Protein AF-A0A3N0CYW7-F1 (afdb_monomer_lite)

Sequence (204 aa):
MKSYLLTFLFITATILISEAQTVDVEYLNPKMGNETQYKFIRFGTSTESYAGLMWNNSDAYYGDGNDFSIFTYGDRDMTIRTGTGNFIVFPTSGGNFGVGITSPTAKLDVNGEIKSNALVKVANPENPMADLHLSWLNNTARIRIGGSGVGAENGLDIQSVGNQSLMRILHNGSIGIGTTNPGTWKLAVNGNIRAKEIKVETGW

Structure (mmCIF, N/CA/C/O backbone):
data_AF-A0A3N0CYW7-F1
#
_entry.id   AF-A0A3N0CYW7-F1
#
loop_
_atom_site.group_PDB
_atom_site.id
_atom_site.type_symbol
_atom_site.label_atom_id
_atom_site.label_alt_id
_atom_site.label_comp_id
_atom_site.label_asym_id
_atom_site.label_entity_id
_atom_site.label_seq_id
_atom_site.pdbx_PDB_ins_code
_atom_site.Cartn_x
_atom_site.Cartn_y
_atom_site.Cartn_z
_atom_site.occupancy
_atom_site.B_iso_or_equiv
_atom_site.auth_seq_id
_atom_site.auth_comp_id
_atom_site.auth_asym_id
_atom_site.auth_atom_id
_atom_site.pdbx_PDB_model_num
ATOM 1 N N . MET A 1 1 ? 38.684 15.086 -95.318 1.00 42.34 1 MET A N 1
ATOM 2 C CA . MET A 1 1 ? 37.470 15.006 -94.479 1.00 42.34 1 MET A CA 1
ATOM 3 C C . MET A 1 1 ? 37.815 14.205 -93.232 1.00 42.34 1 MET A C 1
ATOM 5 O O . MET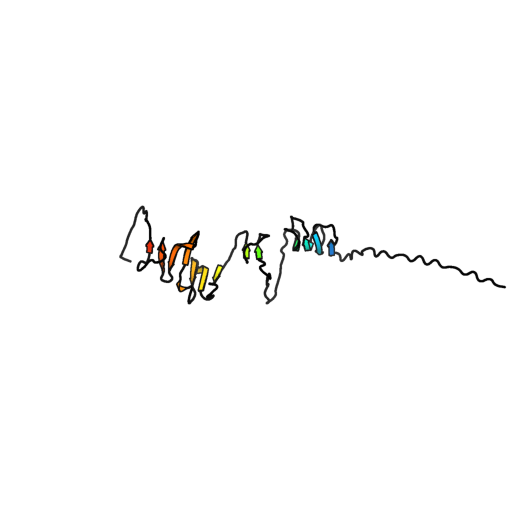 A 1 1 ? 38.067 13.016 -93.352 1.00 42.34 1 MET A O 1
ATOM 9 N N . LYS A 1 2 ? 37.954 14.858 -92.071 1.00 39.19 2 LYS A N 1
ATOM 10 C CA . LYS A 1 2 ? 38.170 14.167 -90.790 1.00 39.19 2 LYS A CA 1
ATOM 11 C C . LYS A 1 2 ? 36.804 13.710 -90.269 1.00 39.19 2 LYS A C 1
ATOM 13 O O . LYS A 1 2 ? 35.919 14.543 -90.112 1.00 39.19 2 LYS A O 1
ATOM 18 N N . SER A 1 3 ? 36.639 12.405 -90.078 1.00 38.41 3 SER A N 1
ATOM 19 C CA . SER A 1 3 ? 35.454 11.799 -89.466 1.00 38.41 3 SER A CA 1
ATOM 20 C C . SER A 1 3 ? 35.615 11.833 -87.945 1.00 38.41 3 SER A C 1
ATOM 22 O O . SER A 1 3 ? 36.655 11.410 -87.441 1.00 38.41 3 SER A O 1
ATOM 24 N N . TYR A 1 4 ? 34.629 12.365 -87.223 1.00 40.66 4 TYR A N 1
ATOM 25 C CA . TYR A 1 4 ? 34.593 12.335 -85.761 1.00 40.66 4 TYR A CA 1
ATOM 26 C C . TYR A 1 4 ? 33.808 11.101 -85.320 1.00 40.66 4 TYR A C 1
ATOM 28 O O . TYR A 1 4 ? 32.605 11.006 -85.555 1.00 40.66 4 TYR A O 1
ATOM 36 N N . LEU A 1 5 ? 34.502 10.146 -84.702 1.00 42.78 5 LEU A N 1
ATOM 37 C CA . LEU A 1 5 ? 33.880 8.994 -84.061 1.00 42.78 5 LEU A CA 1
ATOM 38 C C . LEU A 1 5 ? 33.352 9.442 -82.690 1.00 42.78 5 LEU A C 1
ATOM 40 O O . LEU A 1 5 ? 34.119 9.903 -81.845 1.00 42.78 5 LEU A O 1
ATOM 44 N N . LEU A 1 6 ? 32.038 9.349 -82.496 1.00 40.25 6 LEU A N 1
ATOM 45 C CA . LEU A 1 6 ? 31.365 9.651 -81.237 1.00 40.25 6 LEU A CA 1
ATOM 46 C C . LEU A 1 6 ? 31.584 8.479 -80.269 1.00 40.25 6 LEU A C 1
ATOM 48 O O . LEU A 1 6 ? 30.956 7.430 -80.402 1.00 40.25 6 LEU A O 1
ATOM 52 N N . THR A 1 7 ? 32.502 8.631 -79.317 1.00 45.62 7 THR A N 1
ATOM 53 C CA . THR A 1 7 ? 32.722 7.635 -78.262 1.00 45.62 7 THR A CA 1
ATOM 54 C C . THR A 1 7 ? 31.585 7.725 -77.243 1.00 45.62 7 THR A C 1
ATOM 56 O O . THR A 1 7 ? 31.491 8.700 -76.500 1.00 45.62 7 THR A O 1
ATOM 59 N N . PHE A 1 8 ? 30.715 6.714 -77.193 1.00 39.28 8 PHE A N 1
ATOM 60 C CA . PHE A 1 8 ? 29.737 6.566 -76.115 1.00 39.28 8 PHE A CA 1
ATOM 61 C C . PHE A 1 8 ? 30.451 6.088 -74.847 1.00 39.28 8 PHE A C 1
ATOM 63 O O . PHE A 1 8 ? 30.915 4.952 -74.767 1.00 39.28 8 PHE A O 1
ATOM 70 N N . LEU A 1 9 ? 30.550 6.970 -73.852 1.00 39.03 9 LEU A N 1
ATOM 71 C CA . LEU A 1 9 ? 30.985 6.617 -72.507 1.00 39.03 9 LEU A CA 1
ATOM 72 C C . LEU A 1 9 ? 29.818 5.914 -71.799 1.00 39.03 9 LEU A C 1
ATOM 74 O O . LEU A 1 9 ? 28.852 6.561 -71.396 1.00 39.03 9 LEU A O 1
ATOM 78 N N . PHE A 1 10 ? 29.889 4.591 -71.656 1.00 41.41 10 PHE A N 1
ATOM 79 C CA . PHE A 1 10 ? 29.008 3.865 -70.743 1.00 41.41 10 PHE A CA 1
ATOM 80 C C . PHE A 1 10 ? 29.411 4.219 -69.309 1.00 41.41 10 PHE A C 1
ATOM 82 O O . PHE A 1 10 ? 30.343 3.644 -68.753 1.00 41.41 10 PHE A O 1
ATOM 89 N N . ILE A 1 11 ? 28.721 5.189 -68.709 1.00 43.25 11 ILE A N 1
ATOM 90 C CA . ILE A 1 11 ? 28.752 5.378 -67.260 1.00 43.25 11 ILE A CA 1
ATOM 91 C C . ILE A 1 11 ? 27.902 4.250 -66.676 1.00 43.25 11 ILE A C 1
ATOM 93 O O . ILE A 1 11 ? 26.675 4.323 -66.656 1.00 43.25 11 ILE A O 1
ATOM 97 N N . THR A 1 12 ? 28.547 3.175 -66.230 1.00 46.81 12 THR A N 1
ATOM 98 C CA . THR A 1 12 ? 27.927 2.256 -65.278 1.00 46.81 12 THR A CA 1
ATOM 99 C C . THR A 1 12 ? 27.638 3.060 -64.018 1.00 46.81 12 THR A C 1
ATOM 101 O O . THR A 1 12 ? 28.559 3.424 -63.288 1.00 46.81 12 THR A O 1
ATOM 104 N N . ALA A 1 13 ? 26.369 3.389 -63.782 1.00 47.16 13 ALA A N 1
ATOM 105 C CA . ALA A 1 13 ? 25.931 3.862 -62.482 1.00 47.16 13 ALA A CA 1
ATOM 106 C C . ALA A 1 13 ? 26.146 2.707 -61.504 1.00 47.16 13 ALA A C 1
ATOM 108 O O . ALA A 1 13 ? 25.369 1.754 -61.466 1.00 47.16 13 ALA A O 1
ATOM 109 N N . THR A 1 14 ? 27.244 2.758 -60.756 1.00 46.72 14 THR A N 1
ATOM 110 C CA . THR A 1 14 ? 27.412 1.930 -59.572 1.00 46.72 14 THR A CA 1
ATOM 111 C C . THR A 1 14 ? 26.245 2.280 -58.660 1.00 46.72 14 THR A C 1
ATOM 113 O O . THR A 1 14 ? 26.188 3.378 -58.108 1.00 46.72 14 THR A O 1
ATOM 116 N N . ILE A 1 15 ? 25.269 1.379 -58.554 1.00 50.22 15 ILE A N 1
ATOM 117 C CA . ILE A 1 15 ? 24.296 1.424 -57.471 1.00 50.22 15 ILE A CA 1
ATOM 118 C C . ILE A 1 15 ? 25.138 1.247 -56.213 1.00 50.22 15 ILE A C 1
ATOM 120 O O . ILE A 1 15 ? 25.584 0.144 -55.904 1.00 50.22 15 ILE A O 1
ATOM 124 N N . LEU A 1 16 ? 25.420 2.355 -55.529 1.00 46.41 16 LEU A N 1
ATOM 125 C CA . LEU A 1 16 ? 25.838 2.326 -54.139 1.00 46.41 16 LEU A CA 1
ATOM 126 C C . LEU A 1 16 ? 24.640 1.763 -53.381 1.00 46.41 16 LEU A C 1
ATOM 128 O O . LEU A 1 16 ? 23.747 2.494 -52.956 1.00 46.41 16 LEU A O 1
ATOM 132 N N . ILE A 1 17 ? 24.587 0.437 -53.273 1.00 53.28 17 ILE A N 1
ATOM 133 C CA . ILE A 1 17 ? 23.871 -0.187 -52.177 1.00 53.28 17 ILE A CA 1
ATOM 134 C C . ILE A 1 17 ? 24.555 0.410 -50.955 1.00 53.28 17 ILE A C 1
ATOM 136 O O . ILE A 1 17 ? 25.747 0.199 -50.743 1.00 53.28 17 ILE A O 1
ATOM 140 N N . SER A 1 18 ? 23.832 1.260 -50.234 1.00 51.53 18 SER A N 1
ATOM 141 C CA . SER A 1 18 ? 24.200 1.656 -48.886 1.00 51.53 18 SER A CA 1
ATOM 142 C C . SER A 1 18 ? 24.319 0.355 -48.101 1.00 51.53 18 SER A C 1
ATOM 144 O O . SER A 1 18 ? 23.314 -0.147 -47.596 1.00 51.53 18 SER A O 1
ATOM 146 N N . GLU A 1 19 ? 25.518 -0.228 -48.038 1.00 53.06 19 GLU A N 1
ATOM 147 C CA . GLU A 1 19 ? 25.845 -1.156 -46.968 1.00 53.06 19 GLU A CA 1
ATOM 148 C C . GLU A 1 19 ? 25.416 -0.442 -45.694 1.00 53.06 19 GLU A C 1
ATOM 150 O O . GLU A 1 19 ? 25.785 0.715 -45.475 1.00 53.06 19 GLU A O 1
ATOM 155 N N . ALA A 1 20 ? 24.526 -1.066 -44.926 1.00 51.72 20 ALA A N 1
ATOM 156 C CA . ALA A 1 20 ? 24.180 -0.553 -43.619 1.00 51.72 20 ALA A CA 1
ATOM 157 C C . ALA A 1 20 ? 25.502 -0.427 -42.861 1.00 51.72 20 ALA A C 1
ATOM 159 O O . ALA A 1 20 ? 26.082 -1.433 -42.457 1.00 51.72 20 ALA A O 1
ATOM 160 N N . GLN A 1 21 ? 26.025 0.794 -42.748 1.00 47.81 21 GLN A N 1
ATOM 161 C CA . GLN A 1 21 ? 27.195 1.033 -41.935 1.00 47.81 21 GLN A CA 1
ATOM 162 C C . GLN A 1 21 ? 26.763 0.751 -40.504 1.00 47.81 21 GLN A C 1
ATOM 164 O O . GLN A 1 21 ? 25.999 1.513 -39.907 1.00 47.81 21 GLN A O 1
ATOM 169 N N . THR A 1 22 ? 27.244 -0.360 -39.955 1.00 49.75 22 THR A N 1
ATOM 170 C CA . THR A 1 22 ? 27.393 -0.483 -38.514 1.00 49.75 22 THR A CA 1
ATOM 171 C C . THR A 1 22 ? 28.321 0.656 -38.127 1.00 49.75 22 THR A C 1
ATOM 173 O O . THR A 1 22 ? 29.506 0.642 -38.453 1.00 49.75 22 THR A O 1
ATOM 176 N N . VAL A 1 23 ? 27.778 1.712 -37.527 1.00 52.50 23 VAL A N 1
ATOM 177 C CA . VAL A 1 23 ? 28.630 2.689 -36.865 1.00 52.50 23 VAL A CA 1
ATOM 178 C C . VAL A 1 23 ? 29.208 1.938 -35.672 1.00 52.50 23 VAL A C 1
ATOM 180 O O . VAL A 1 23 ? 28.528 1.801 -34.657 1.00 52.50 23 VAL A O 1
ATOM 183 N N . ASP A 1 24 ? 30.430 1.418 -35.807 1.00 50.50 24 ASP A N 1
ATOM 184 C CA . ASP A 1 24 ? 31.243 0.949 -34.681 1.00 50.50 24 ASP A CA 1
ATOM 185 C C . ASP A 1 24 ? 31.640 2.176 -33.844 1.00 50.50 24 ASP A C 1
ATOM 187 O O . ASP A 1 24 ? 32.784 2.620 -33.793 1.00 50.50 24 ASP A O 1
ATOM 191 N N . VAL A 1 25 ? 30.650 2.771 -33.178 1.00 57.59 25 VAL A N 1
ATOM 192 C CA . VAL A 1 25 ? 30.905 3.377 -31.881 1.00 57.59 25 VAL A CA 1
ATOM 193 C C . VAL A 1 25 ? 31.192 2.168 -31.005 1.00 57.59 25 VAL A C 1
ATOM 195 O O . VAL A 1 25 ? 30.302 1.340 -30.861 1.00 57.59 25 VAL A O 1
ATOM 198 N N . GLU A 1 26 ? 32.406 2.041 -30.474 1.00 63.78 26 GLU A N 1
ATOM 199 C CA . GLU A 1 26 ? 33.003 0.864 -29.797 1.00 63.78 26 GLU A CA 1
ATOM 200 C C . GLU A 1 26 ? 32.112 0.150 -28.750 1.00 63.78 26 GLU A C 1
ATOM 202 O O . GLU A 1 26 ? 32.407 -0.948 -28.287 1.00 63.78 26 GLU A O 1
ATOM 207 N N . TYR A 1 27 ? 30.972 0.741 -28.405 1.00 73.44 27 TYR A N 1
ATOM 208 C CA . TYR A 1 27 ? 30.025 0.245 -27.431 1.00 73.44 27 TYR A CA 1
ATOM 209 C C . TYR A 1 27 ? 28.557 0.383 -27.861 1.00 73.44 27 TYR A C 1
ATOM 211 O O . TYR A 1 27 ? 27.713 0.194 -27.007 1.00 73.44 27 TYR A O 1
ATOM 219 N N . LEU A 1 28 ? 28.182 0.709 -29.103 1.00 82.06 28 LEU A N 1
ATOM 220 C CA . LEU A 1 28 ? 26.766 0.789 -29.508 1.00 82.06 28 LEU A CA 1
ATOM 221 C C . LEU A 1 28 ? 26.364 -0.434 -30.344 1.00 82.06 28 LEU A C 1
ATOM 223 O O . LEU A 1 28 ? 26.821 -0.602 -31.466 1.00 82.06 28 LEU A O 1
ATOM 227 N N . ASN A 1 29 ? 25.468 -1.274 -29.820 1.00 80.62 29 ASN A N 1
ATOM 228 C CA . ASN A 1 29 ? 25.063 -2.527 -30.469 1.00 80.62 29 ASN A CA 1
ATOM 229 C C . ASN A 1 29 ? 23.530 -2.595 -30.611 1.00 80.62 29 ASN A C 1
ATOM 231 O O . ASN A 1 29 ? 22.856 -3.034 -29.679 1.00 80.62 29 ASN A O 1
ATOM 235 N N . PRO A 1 30 ? 22.946 -2.117 -31.721 1.00 87.00 30 PRO A N 1
ATOM 236 C CA . PRO A 1 30 ? 21.507 -2.186 -31.952 1.00 87.00 30 PRO A CA 1
ATOM 237 C C . PRO A 1 30 ? 21.075 -3.515 -32.595 1.00 87.00 30 PRO A C 1
ATOM 239 O O . PRO A 1 30 ? 21.763 -4.068 -33.449 1.00 87.00 30 PRO A O 1
ATOM 242 N N . LYS A 1 31 ? 19.869 -3.985 -32.258 1.00 85.44 31 LYS A N 1
ATOM 243 C CA . LYS A 1 31 ? 19.160 -5.062 -32.970 1.00 85.44 31 LYS A CA 1
ATOM 244 C C . LYS A 1 31 ? 17.811 -4.533 -33.440 1.00 85.44 31 LYS A C 1
ATOM 246 O O . LYS A 1 31 ? 16.885 -4.389 -32.641 1.00 85.44 31 LYS A O 1
ATOM 251 N N . MET A 1 32 ? 17.725 -4.256 -34.738 1.00 82.56 32 MET A N 1
ATOM 252 C CA . MET A 1 32 ? 16.539 -3.728 -35.414 1.00 82.56 32 MET A CA 1
ATOM 253 C C . MET A 1 32 ? 16.123 -4.691 -36.532 1.00 82.56 32 MET A C 1
ATOM 255 O O . MET A 1 32 ? 16.971 -5.154 -37.287 1.00 82.56 32 MET A O 1
ATOM 259 N N . GLY A 1 33 ? 14.835 -5.023 -36.634 1.00 76.56 33 GLY A N 1
ATOM 260 C CA . GLY A 1 33 ? 14.304 -5.931 -37.660 1.00 76.56 33 GLY A CA 1
ATOM 261 C C . GLY A 1 33 ? 12.841 -6.295 -37.402 1.00 76.56 33 GLY A C 1
ATOM 262 O O . GLY A 1 33 ? 12.367 -6.162 -36.277 1.00 76.56 33 GLY A O 1
ATOM 263 N N . ASN A 1 34 ? 12.102 -6.708 -38.435 1.00 68.50 34 ASN A N 1
ATOM 264 C CA . ASN A 1 34 ? 10.662 -6.998 -38.326 1.00 68.50 34 ASN A CA 1
ATOM 265 C C . ASN A 1 34 ? 10.343 -8.409 -37.804 1.00 68.50 34 ASN A C 1
ATOM 267 O O . ASN A 1 34 ? 9.231 -8.628 -37.340 1.00 68.50 34 ASN A O 1
ATOM 271 N N . GLU A 1 35 ? 11.305 -9.334 -37.830 1.00 64.06 35 GLU A N 1
ATOM 272 C CA . GLU A 1 35 ? 11.088 -10.748 -37.472 1.00 64.06 35 GLU A CA 1
ATOM 273 C C . GLU A 1 35 ? 11.617 -11.133 -36.084 1.00 64.06 35 GLU A C 1
ATOM 275 O O . GLU A 1 35 ? 11.793 -12.308 -35.773 1.00 64.06 35 GLU A O 1
ATOM 280 N N . THR A 1 36 ? 11.912 -10.158 -35.225 1.00 78.88 36 THR A N 1
ATOM 281 C CA . THR A 1 36 ? 12.445 -10.441 -33.891 1.00 78.88 36 THR A CA 1
ATOM 282 C C . THR A 1 36 ? 11.347 -10.336 -32.839 1.00 78.88 36 THR A C 1
ATOM 284 O O . THR A 1 36 ? 10.554 -9.397 -32.841 1.00 78.88 36 THR A O 1
ATOM 287 N N . GLN A 1 37 ? 11.332 -11.280 -31.892 1.00 90.62 37 GLN A N 1
ATOM 288 C CA . GLN A 1 37 ? 10.431 -11.235 -30.731 1.00 90.62 37 GLN A CA 1
ATOM 289 C C . GLN A 1 37 ? 10.721 -10.036 -29.809 1.00 90.62 37 GLN A C 1
ATOM 291 O O . GLN A 1 37 ? 9.872 -9.676 -29.004 1.00 90.62 37 GLN A O 1
ATOM 296 N N . TYR A 1 38 ? 11.885 -9.391 -29.953 1.00 91.81 38 TYR A N 1
ATOM 297 C CA . TYR A 1 38 ? 12.267 -8.150 -29.275 1.00 91.81 38 TYR A CA 1
ATOM 298 C C . TYR A 1 38 ? 13.323 -7.365 -30.079 1.00 91.81 38 TYR A C 1
ATOM 300 O O . TYR A 1 38 ? 14.048 -7.932 -30.907 1.00 91.81 38 TYR A O 1
ATOM 308 N N . LYS A 1 39 ? 13.436 -6.058 -29.829 1.00 92.25 39 LYS A N 1
ATOM 309 C CA . LYS A 1 39 ? 14.368 -5.104 -30.468 1.00 92.25 39 LYS A CA 1
ATOM 310 C C . LYS A 1 39 ? 15.096 -4.310 -29.390 1.00 92.25 39 LYS A C 1
ATOM 312 O O . LYS A 1 39 ? 14.520 -4.085 -28.332 1.00 92.25 39 LYS A O 1
ATOM 317 N N . PHE A 1 40 ? 16.328 -3.864 -29.630 1.00 90.88 40 PHE A N 1
ATOM 318 C CA . PHE A 1 40 ? 17.052 -3.080 -28.622 1.00 90.88 40 PHE A CA 1
ATOM 319 C C . PHE A 1 40 ? 18.079 -2.108 -29.197 1.00 90.88 40 PHE A C 1
ATOM 321 O O . PHE A 1 40 ? 18.606 -2.298 -30.294 1.00 90.88 40 PHE A O 1
ATOM 328 N N . ILE A 1 41 ? 18.417 -1.110 -28.384 1.00 90.94 41 ILE A N 1
ATOM 329 C CA . ILE A 1 41 ? 19.651 -0.328 -28.472 1.00 90.94 41 ILE A CA 1
ATOM 330 C C . ILE A 1 41 ? 20.352 -0.492 -27.130 1.00 90.94 41 ILE A C 1
ATOM 332 O O . ILE A 1 41 ? 19.748 -0.240 -26.087 1.00 90.94 41 ILE A O 1
ATOM 336 N N . ARG A 1 42 ? 21.617 -0.908 -27.140 1.00 88.25 42 ARG A N 1
ATOM 337 C CA . ARG A 1 42 ? 22.400 -1.071 -25.912 1.00 88.25 42 ARG A CA 1
ATOM 338 C C . ARG A 1 42 ? 23.789 -0.479 -26.043 1.00 88.25 42 ARG A C 1
ATOM 340 O O . ARG A 1 42 ? 24.350 -0.435 -27.139 1.00 88.25 42 ARG A O 1
ATOM 347 N N . PHE A 1 43 ? 24.316 -0.094 -24.890 1.00 86.88 43 PHE A N 1
ATOM 348 C CA . PHE A 1 43 ? 25.698 0.286 -24.690 1.00 86.88 43 PHE A CA 1
ATOM 349 C C . PHE A 1 43 ? 26.481 -0.889 -24.110 1.00 86.88 43 PHE A C 1
ATOM 351 O O . PHE A 1 43 ? 25.990 -1.523 -23.179 1.00 86.88 43 PHE A O 1
ATOM 358 N N . GLY A 1 44 ? 27.679 -1.149 -24.624 1.00 81.19 44 GLY A N 1
ATOM 359 C CA . GLY A 1 44 ? 28.598 -2.190 -24.181 1.00 81.19 44 GLY A CA 1
ATOM 360 C C . GLY A 1 44 ? 28.615 -3.457 -25.055 1.00 81.19 44 GLY A C 1
ATOM 361 O O . GLY A 1 44 ? 27.992 -3.513 -26.117 1.00 81.19 44 GLY A O 1
ATOM 362 N N . THR A 1 45 ? 29.369 -4.476 -24.635 1.00 73.75 45 THR A N 1
ATOM 363 C CA . THR A 1 45 ? 29.595 -5.718 -25.393 1.00 73.75 45 THR A CA 1
ATOM 364 C C . THR A 1 45 ? 28.596 -6.808 -25.001 1.00 73.75 45 THR A C 1
ATOM 366 O O . THR A 1 45 ? 28.140 -6.883 -23.860 1.00 73.75 45 THR A O 1
ATOM 369 N N . SER A 1 46 ? 28.258 -7.701 -25.938 1.00 68.94 46 SER A N 1
ATOM 370 C CA . SER A 1 46 ? 27.316 -8.804 -25.686 1.00 68.94 46 SER A CA 1
ATOM 371 C C . SER A 1 46 ? 27.820 -9.847 -24.689 1.00 68.94 46 SER A C 1
ATOM 373 O O . SER A 1 46 ? 27.034 -10.681 -24.252 1.00 68.94 46 SER A O 1
ATOM 375 N N . THR A 1 47 ? 29.115 -9.834 -24.380 1.00 70.75 47 THR A N 1
ATOM 376 C CA . THR A 1 47 ? 29.800 -10.878 -23.611 1.00 70.75 47 THR A CA 1
ATOM 377 C C . THR A 1 47 ? 30.239 -10.432 -22.222 1.00 70.75 47 THR A C 1
ATOM 379 O O . THR A 1 47 ? 30.503 -11.294 -21.392 1.00 70.75 47 THR A O 1
ATOM 382 N N . GLU A 1 48 ? 30.312 -9.127 -21.936 1.00 70.38 48 GLU A N 1
ATOM 383 C CA . GLU A 1 48 ? 30.922 -8.649 -20.683 1.00 70.38 48 GLU A CA 1
ATOM 384 C C . GLU A 1 48 ? 30.065 -7.628 -19.944 1.00 70.38 48 GLU A C 1
ATOM 386 O O . GLU A 1 48 ? 29.988 -7.655 -18.717 1.00 70.38 48 GLU A O 1
ATOM 391 N N . SER A 1 49 ? 29.449 -6.689 -20.664 1.00 74.19 49 SER A N 1
ATOM 392 C CA . SER A 1 49 ? 28.825 -5.519 -20.057 1.00 74.19 49 SER A CA 1
ATOM 393 C C . SER A 1 49 ? 27.836 -4.890 -21.005 1.00 74.19 49 SER A C 1
ATOM 395 O O . SER A 1 49 ? 28.283 -4.304 -21.978 1.00 74.19 49 SER A O 1
ATOM 397 N N . TYR A 1 50 ? 26.535 -4.911 -20.712 1.00 84.56 50 TYR A N 1
ATOM 398 C CA . TYR A 1 50 ? 25.623 -4.039 -21.442 1.00 84.56 50 TYR A CA 1
ATOM 399 C C . TYR A 1 50 ? 24.425 -3.545 -20.633 1.00 84.56 50 TYR A C 1
ATOM 401 O O . TYR A 1 50 ? 23.982 -4.178 -19.674 1.00 84.56 50 TYR A O 1
ATOM 409 N N . ALA A 1 51 ? 23.924 -2.382 -21.037 1.00 90.94 51 ALA A N 1
ATOM 410 C CA . ALA A 1 51 ? 22.685 -1.778 -20.563 1.00 90.94 51 ALA A CA 1
ATOM 411 C C . ALA A 1 51 ? 22.010 -1.060 -21.731 1.00 90.94 51 ALA A C 1
ATOM 413 O O . ALA A 1 51 ? 22.686 -0.609 -22.660 1.00 90.94 51 ALA A O 1
ATOM 414 N N . GLY A 1 52 ? 20.689 -0.956 -21.721 1.00 91.94 52 GLY A N 1
ATOM 415 C CA . GLY A 1 52 ? 20.007 -0.378 -22.866 1.00 91.94 52 GLY A CA 1
ATOM 416 C C . GLY A 1 52 ? 18.508 -0.250 -22.722 1.00 91.94 52 GLY A C 1
ATOM 417 O O . GLY A 1 52 ? 17.941 -0.364 -21.635 1.00 91.94 52 GLY A O 1
ATOM 418 N N . LEU A 1 53 ? 17.900 -0.006 -23.875 1.00 94.19 53 LEU A N 1
ATOM 419 C CA . LEU A 1 53 ? 16.467 0.075 -24.074 1.00 94.19 53 LEU A CA 1
ATOM 420 C C . LEU A 1 53 ? 16.047 -1.090 -24.965 1.00 94.19 53 LEU A C 1
ATOM 422 O O . LEU A 1 53 ? 16.671 -1.332 -26.002 1.00 94.19 53 LEU A O 1
ATOM 426 N N . MET A 1 54 ? 15.006 -1.806 -24.560 1.00 93.56 54 MET A N 1
ATOM 427 C CA . MET A 1 54 ? 14.439 -2.931 -25.292 1.00 93.56 54 MET A CA 1
ATOM 428 C C . MET A 1 54 ? 12.945 -2.709 -25.504 1.00 93.56 54 MET A C 1
ATOM 430 O O . MET A 1 54 ? 12.245 -2.228 -24.621 1.00 93.56 54 MET A O 1
ATOM 434 N N . TRP A 1 55 ? 12.473 -3.090 -26.683 1.00 94.38 55 TRP A N 1
ATOM 435 C CA . TRP A 1 55 ? 11.064 -3.281 -26.975 1.00 94.38 55 TRP A CA 1
ATOM 436 C C . TRP A 1 55 ? 10.804 -4.779 -27.132 1.00 94.38 55 TRP A C 1
ATOM 438 O O . TRP A 1 55 ? 11.381 -5.405 -28.026 1.00 94.38 55 TRP A O 1
ATOM 448 N N . ASN A 1 56 ? 9.960 -5.349 -26.280 1.00 93.12 56 ASN A N 1
ATOM 449 C CA . ASN A 1 56 ? 9.511 -6.730 -26.362 1.00 93.12 56 ASN A CA 1
ATOM 450 C C . ASN A 1 56 ? 8.236 -6.804 -27.210 1.00 93.12 56 ASN A C 1
ATOM 452 O O . ASN A 1 56 ? 7.225 -6.214 -26.851 1.00 93.12 56 ASN A O 1
ATOM 456 N N . ASN A 1 57 ? 8.247 -7.532 -28.324 1.00 92.38 57 ASN A N 1
ATOM 457 C CA . ASN A 1 57 ? 7.022 -7.793 -29.080 1.00 92.38 57 ASN A CA 1
ATOM 458 C C . ASN A 1 57 ? 6.214 -8.926 -28.438 1.00 92.38 57 ASN A C 1
ATOM 460 O O . ASN A 1 57 ? 4.996 -8.809 -28.335 1.00 92.38 57 ASN A O 1
ATOM 464 N N . SER A 1 58 ? 6.871 -10.035 -28.080 1.00 92.69 58 SER A N 1
ATOM 465 C CA . SER A 1 58 ? 6.177 -11.272 -27.690 1.00 92.69 58 SER A CA 1
ATOM 466 C C . SER A 1 58 ? 7.060 -12.322 -26.995 1.00 92.69 58 SER A C 1
ATOM 468 O O . SER A 1 58 ? 6.696 -13.498 -26.966 1.00 92.69 58 SER A O 1
ATOM 470 N N . ASP A 1 59 ? 8.264 -11.972 -26.547 1.00 91.69 59 ASP A N 1
ATOM 471 C CA . ASP A 1 59 ? 9.134 -12.890 -25.812 1.00 91.69 59 ASP A CA 1
ATOM 472 C C . ASP A 1 59 ? 8.673 -12.976 -24.351 1.00 91.69 59 ASP A C 1
ATOM 474 O O . ASP A 1 59 ? 8.769 -12.005 -23.598 1.00 91.69 59 ASP A O 1
ATOM 478 N N . ALA A 1 60 ? 8.185 -14.152 -23.954 1.00 90.19 60 ALA A N 1
ATOM 479 C CA . ALA A 1 60 ? 7.646 -14.398 -22.620 1.00 90.19 60 ALA A CA 1
ATOM 480 C C . ALA A 1 60 ? 8.685 -14.239 -21.496 1.00 90.19 60 ALA A C 1
ATOM 482 O O . ALA A 1 60 ? 8.311 -14.055 -20.338 1.00 90.19 60 ALA A O 1
ATOM 483 N N . TYR A 1 61 ? 9.985 -14.306 -21.809 1.00 89.00 61 TYR A N 1
ATOM 484 C CA . TYR A 1 61 ? 11.037 -14.056 -20.824 1.00 89.00 61 TYR A CA 1
ATOM 485 C C . TYR A 1 61 ? 11.075 -12.583 -20.387 1.00 89.00 61 TYR A C 1
ATOM 487 O O . TYR A 1 61 ? 11.448 -12.285 -19.254 1.00 89.00 61 TYR A O 1
ATOM 495 N N . TYR A 1 62 ? 10.673 -11.666 -21.272 1.00 87.38 62 TYR A N 1
ATOM 496 C CA . TYR A 1 62 ? 10.723 -10.220 -21.046 1.00 87.38 62 TYR A CA 1
ATOM 497 C C . TYR A 1 62 ? 9.353 -9.584 -20.773 1.00 87.38 62 TYR A C 1
ATOM 499 O O . TYR A 1 62 ? 9.285 -8.365 -20.641 1.00 87.38 62 TYR A O 1
ATOM 507 N N . GLY A 1 63 ? 8.286 -10.380 -20.669 1.00 86.56 63 GLY A N 1
ATOM 508 C CA . GLY A 1 63 ? 6.943 -9.898 -20.346 1.00 86.56 63 GLY A CA 1
ATOM 509 C C . GLY A 1 63 ? 5.855 -10.508 -21.223 1.00 86.56 63 GLY A C 1
ATOM 510 O O . GLY A 1 63 ? 6.074 -11.503 -21.915 1.00 86.56 63 GLY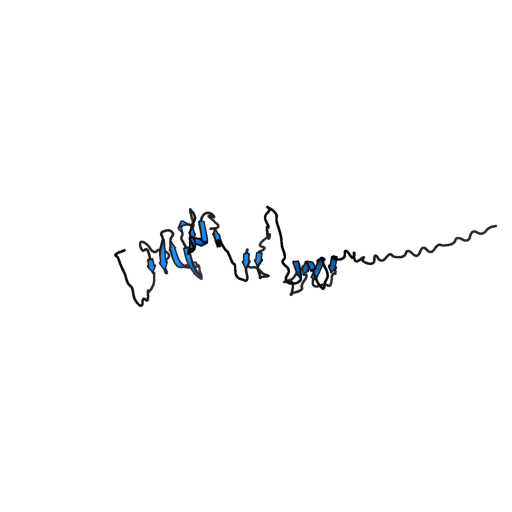 A O 1
ATOM 511 N N . ASP A 1 64 ? 4.660 -9.928 -21.165 1.00 86.69 64 ASP A N 1
ATOM 512 C CA . ASP A 1 64 ? 3.486 -10.360 -21.930 1.00 86.69 64 ASP A CA 1
ATOM 513 C C . ASP A 1 64 ? 3.427 -9.757 -23.346 1.00 86.69 64 ASP A C 1
ATOM 515 O O . ASP A 1 64 ? 2.567 -10.141 -24.146 1.00 86.69 64 ASP A O 1
ATOM 519 N N . GLY A 1 65 ? 4.395 -8.909 -23.700 1.00 89.38 65 GLY A N 1
ATOM 520 C CA . GLY A 1 65 ? 4.565 -8.346 -25.032 1.00 89.38 65 GLY A CA 1
ATOM 521 C C . GLY A 1 65 ? 4.042 -6.915 -25.140 1.00 89.38 65 GLY A C 1
ATOM 522 O O . GLY A 1 65 ? 3.162 -6.472 -24.414 1.00 89.38 65 GLY A O 1
ATOM 523 N N . ASN A 1 66 ? 4.580 -6.177 -26.109 1.00 90.19 66 ASN A N 1
ATOM 524 C CA . ASN A 1 66 ? 4.488 -4.714 -26.207 1.00 90.19 66 ASN A CA 1
ATOM 525 C C . ASN A 1 66 ? 5.099 -3.972 -25.006 1.00 90.19 66 ASN A C 1
ATOM 527 O O . ASN A 1 66 ? 4.740 -2.824 -24.734 1.00 90.19 66 ASN A O 1
ATOM 531 N N . ASP A 1 67 ? 6.054 -4.604 -24.323 1.00 91.44 67 ASP A N 1
ATOM 532 C CA . ASP A 1 67 ? 6.770 -4.000 -23.207 1.00 91.44 67 ASP A CA 1
ATOM 533 C C . ASP A 1 67 ? 7.917 -3.127 -23.701 1.00 91.44 67 ASP A C 1
ATOM 535 O O . ASP A 1 67 ? 8.704 -3.513 -24.570 1.00 91.44 67 ASP A O 1
ATOM 539 N N . PHE A 1 68 ? 8.072 -1.965 -23.076 1.00 93.38 68 PHE A N 1
ATOM 540 C CA . PHE A 1 68 ? 9.311 -1.208 -23.139 1.00 93.38 68 PHE A CA 1
ATOM 541 C C . PHE A 1 68 ? 10.092 -1.407 -21.843 1.00 93.38 68 PHE A C 1
ATOM 543 O O . PHE A 1 68 ? 9.583 -1.141 -20.753 1.00 93.38 68 PHE A O 1
ATOM 550 N N . SER A 1 69 ? 11.350 -1.818 -21.958 1.00 93.25 69 SER A N 1
ATOM 551 C CA . SER A 1 69 ? 12.222 -2.070 -20.816 1.00 93.25 69 SER A CA 1
ATOM 552 C C . SER A 1 69 ? 13.484 -1.224 -20.890 1.00 93.25 69 SER A C 1
ATOM 554 O O . SER A 1 69 ? 14.149 -1.140 -21.923 1.00 93.25 69 SER A O 1
ATOM 556 N N . ILE A 1 70 ? 13.856 -0.658 -19.749 1.00 94.38 70 ILE A N 1
ATOM 557 C CA . ILE A 1 70 ? 15.227 -0.240 -19.461 1.00 94.38 70 ILE A CA 1
ATOM 558 C C . ILE A 1 70 ? 15.858 -1.416 -18.724 1.00 94.38 70 ILE A C 1
ATOM 560 O O . ILE A 1 70 ? 15.199 -2.008 -17.873 1.00 94.38 70 ILE A O 1
ATOM 564 N N . PHE A 1 71 ? 17.090 -1.798 -19.046 1.00 91.56 71 PHE A N 1
ATOM 565 C CA . PHE A 1 71 ? 17.687 -2.989 -18.440 1.00 91.56 71 PHE A CA 1
ATOM 566 C C . PHE A 1 71 ? 19.214 -2.899 -18.342 1.00 91.56 71 PHE A C 1
ATOM 568 O O . PHE A 1 71 ? 19.866 -2.142 -19.067 1.00 91.56 71 PHE A O 1
ATOM 575 N N . THR A 1 72 ? 19.774 -3.714 -17.453 1.00 91.38 72 THR A N 1
ATOM 576 C CA . THR A 1 72 ? 21.206 -3.982 -17.268 1.00 91.38 72 THR A CA 1
ATOM 577 C C . THR A 1 72 ? 21.446 -5.494 -17.372 1.00 91.38 72 THR A C 1
ATOM 579 O O . THR A 1 72 ? 20.514 -6.282 -17.216 1.00 91.38 72 THR A O 1
ATOM 582 N N . TYR A 1 73 ? 22.673 -5.918 -17.685 1.00 86.81 73 TYR A N 1
ATOM 583 C CA . TYR A 1 73 ? 23.061 -7.334 -17.694 1.00 86.81 73 TYR A CA 1
ATOM 584 C C . TYR A 1 73 ? 23.916 -7.707 -16.474 1.00 86.81 73 TYR A C 1
ATOM 586 O O . TYR A 1 73 ? 24.801 -6.943 -16.078 1.00 86.81 73 TYR A O 1
ATOM 594 N N . GLY A 1 74 ? 23.694 -8.910 -15.936 1.00 86.25 74 GLY A N 1
ATOM 595 C CA . GLY A 1 74 ? 24.363 -9.422 -14.735 1.00 86.25 74 GLY A CA 1
ATOM 596 C C . GLY A 1 74 ? 23.880 -8.754 -13.444 1.00 86.25 74 GLY A C 1
ATOM 597 O O . GLY A 1 74 ? 22.834 -8.111 -13.422 1.00 86.25 74 GLY A O 1
ATOM 598 N N . ASP A 1 75 ? 24.671 -8.875 -12.377 1.00 87.62 75 ASP A N 1
ATOM 599 C CA . ASP A 1 75 ? 24.350 -8.359 -11.036 1.00 87.62 75 ASP A CA 1
ATOM 600 C C . ASP A 1 75 ? 24.645 -6.855 -10.919 1.00 87.62 75 ASP A C 1
ATOM 602 O O . ASP A 1 75 ? 25.480 -6.413 -10.128 1.00 87.62 75 ASP A O 1
ATOM 606 N N . ARG A 1 76 ? 24.020 -6.056 -11.789 1.00 89.31 76 ARG A N 1
ATOM 607 C CA . ARG A 1 76 ? 24.243 -4.608 -11.868 1.00 89.31 76 ARG A CA 1
ATOM 608 C C . ARG A 1 76 ? 23.007 -3.830 -11.490 1.00 89.31 76 ARG A C 1
ATOM 610 O O . ARG A 1 76 ? 21.931 -4.052 -12.043 1.00 89.31 76 ARG A O 1
ATOM 617 N N . ASP A 1 77 ? 23.224 -2.812 -10.673 1.00 92.81 77 ASP A N 1
ATOM 618 C CA . ASP A 1 77 ? 22.183 -1.872 -10.300 1.00 92.81 77 ASP A CA 1
ATOM 619 C C . ASP A 1 77 ? 21.725 -1.031 -11.497 1.00 92.81 77 ASP A C 1
ATOM 621 O O . ASP A 1 77 ? 22.525 -0.502 -12.276 1.00 92.81 77 ASP A O 1
ATOM 625 N N . MET A 1 78 ? 20.415 -0.830 -11.587 1.00 94.12 78 MET A N 1
ATOM 626 C CA . MET A 1 78 ? 19.831 0.247 -12.371 1.00 94.12 78 MET A CA 1
ATOM 627 C C . MET A 1 78 ? 19.557 1.420 -11.436 1.00 94.12 78 MET A C 1
ATOM 629 O O . MET A 1 78 ? 18.778 1.302 -10.494 1.00 94.12 78 MET A O 1
ATOM 633 N N . THR A 1 79 ? 20.185 2.566 -11.695 1.00 93.88 79 THR A N 1
ATOM 634 C CA . THR A 1 79 ? 19.978 3.772 -10.884 1.00 93.88 79 THR A CA 1
ATOM 635 C C . THR A 1 79 ? 19.297 4.860 -11.706 1.00 93.88 79 THR A C 1
ATOM 637 O O . THR A 1 79 ? 19.702 5.154 -12.829 1.00 93.88 79 THR A O 1
ATOM 640 N N . ILE A 1 80 ? 18.260 5.478 -11.137 1.00 94.06 80 ILE A N 1
ATOM 641 C CA . ILE A 1 80 ? 17.594 6.666 -11.683 1.00 94.06 80 ILE A CA 1
ATOM 642 C C . ILE A 1 80 ? 17.742 7.763 -10.634 1.00 94.06 80 ILE A C 1
ATOM 644 O O . ILE A 1 80 ? 17.256 7.628 -9.514 1.00 94.06 80 ILE A O 1
ATOM 648 N N . ARG A 1 81 ? 18.468 8.833 -10.965 1.00 94.81 81 ARG A N 1
ATOM 649 C CA . ARG A 1 81 ? 18.855 9.870 -10.000 1.00 94.81 81 ARG A CA 1
ATOM 650 C C . ARG A 1 81 ? 18.275 11.213 -10.414 1.00 94.81 81 ARG A C 1
ATOM 652 O O . ARG A 1 81 ? 18.721 11.810 -11.389 1.00 94.81 81 ARG A O 1
ATOM 659 N N . THR A 1 82 ? 17.309 11.701 -9.646 1.00 93.25 82 THR A N 1
ATOM 660 C CA . THR A 1 82 ? 16.863 13.096 -9.700 1.00 93.25 82 THR A CA 1
ATOM 661 C C . THR A 1 82 ? 17.679 13.889 -8.677 1.00 93.25 82 THR A C 1
ATOM 663 O O . THR A 1 82 ? 18.004 13.358 -7.621 1.00 93.25 82 THR A O 1
ATOM 666 N N . GLY A 1 83 ? 18.110 15.113 -9.003 1.00 94.50 83 GLY A N 1
ATOM 667 C CA . GLY A 1 83 ? 18.915 15.944 -8.093 1.00 94.50 83 GLY A CA 1
ATOM 668 C C . GLY A 1 83 ? 18.110 16.382 -6.866 1.00 94.50 83 GLY A C 1
ATOM 669 O O . GLY A 1 83 ? 17.896 15.621 -5.934 1.00 94.50 83 GLY A O 1
ATOM 670 N N . THR A 1 84 ? 17.620 17.618 -6.870 1.00 96.56 84 THR A N 1
ATOM 671 C CA . THR A 1 84 ? 16.632 18.096 -5.881 1.00 96.56 84 THR A CA 1
ATOM 672 C C . THR A 1 84 ? 15.186 17.912 -6.351 1.00 96.56 84 THR A C 1
ATOM 674 O O . THR A 1 84 ? 14.252 18.289 -5.650 1.00 96.56 84 THR A O 1
ATOM 677 N N . G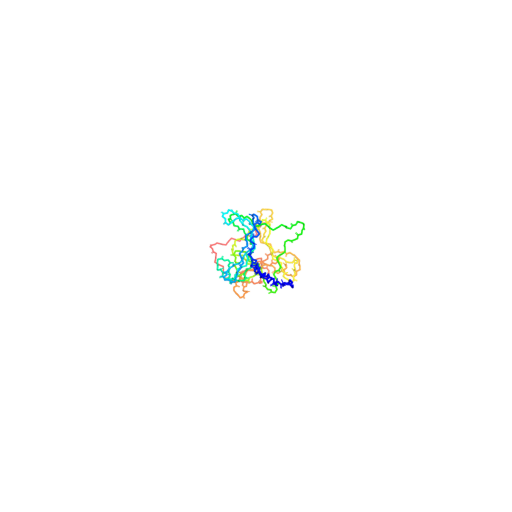LY A 1 85 ? 14.997 17.367 -7.556 1.00 96.12 85 GLY A N 1
ATOM 678 C CA . GLY A 1 85 ? 13.688 17.078 -8.133 1.00 96.12 85 GLY A CA 1
ATOM 679 C C . GLY A 1 85 ? 13.133 15.719 -7.709 1.00 96.12 85 GLY A C 1
ATOM 680 O O . GLY A 1 85 ? 13.821 14.905 -7.094 1.00 96.12 85 GLY A O 1
ATOM 681 N N . ASN A 1 86 ? 11.893 15.454 -8.110 1.00 95.75 86 ASN A N 1
ATOM 682 C CA . ASN A 1 86 ? 11.184 14.217 -7.791 1.00 95.75 86 ASN A CA 1
ATOM 683 C C . ASN A 1 86 ? 11.384 13.162 -8.884 1.00 95.75 86 ASN A C 1
ATOM 685 O O . ASN A 1 86 ? 11.254 13.474 -10.068 1.00 95.75 86 ASN A O 1
ATOM 689 N N . PHE A 1 87 ? 11.600 11.905 -8.492 1.00 95.38 87 PHE A N 1
ATOM 690 C CA . PHE A 1 87 ? 11.321 10.767 -9.366 1.00 95.38 87 PHE A CA 1
ATOM 691 C C . PHE A 1 87 ? 9.815 10.494 -9.328 1.00 95.38 87 PHE A C 1
ATOM 693 O O . PHE A 1 87 ? 9.265 10.193 -8.270 1.00 95.38 87 PHE A O 1
ATOM 700 N N . ILE A 1 88 ? 9.139 10.656 -10.464 1.00 93.56 88 ILE A N 1
ATOM 701 C CA . ILE A 1 88 ? 7.683 10.546 -10.561 1.00 93.56 88 ILE A CA 1
ATOM 702 C C . ILE A 1 88 ? 7.346 9.400 -11.509 1.00 93.56 88 ILE A C 1
ATOM 704 O O . ILE A 1 88 ? 7.687 9.445 -12.689 1.00 93.56 88 ILE A O 1
ATOM 708 N N . VAL A 1 89 ? 6.620 8.407 -10.997 1.00 93.50 89 VAL A N 1
ATOM 709 C CA . VAL A 1 89 ? 5.963 7.376 -11.805 1.00 93.50 89 VAL A CA 1
ATOM 710 C C . VAL A 1 89 ? 4.497 7.779 -11.927 1.00 93.50 89 VAL A C 1
ATOM 712 O O . VAL A 1 89 ? 3.762 7.760 -10.942 1.00 93.50 89 VAL A O 1
ATOM 715 N N . PHE A 1 90 ? 4.088 8.212 -13.121 1.00 92.19 90 PHE A N 1
ATOM 716 C CA . PHE A 1 90 ? 2.745 8.739 -13.378 1.00 92.19 90 PHE A CA 1
ATOM 717 C C . PHE A 1 90 ? 2.041 7.934 -14.478 1.00 92.19 90 PHE A C 1
ATOM 719 O O . PHE A 1 90 ? 1.979 8.374 -15.628 1.00 92.19 90 PHE A O 1
ATOM 726 N N . PRO A 1 91 ? 1.536 6.730 -14.163 1.00 90.06 91 PRO A N 1
ATOM 727 C CA . PRO A 1 91 ? 0.761 5.964 -15.120 1.00 90.06 91 PRO A CA 1
ATOM 728 C C . PRO A 1 91 ? -0.587 6.658 -15.350 1.00 90.06 91 PRO A C 1
ATOM 730 O O . PRO A 1 91 ? -1.367 6.879 -14.420 1.00 90.06 91 PRO A O 1
ATOM 733 N N . THR A 1 92 ? -0.865 7.024 -16.598 1.00 85.81 92 THR A N 1
ATOM 734 C CA . THR A 1 92 ? -2.147 7.614 -17.002 1.00 85.81 92 THR A CA 1
ATOM 735 C C . THR A 1 92 ? -3.231 6.533 -17.150 1.00 85.81 92 THR A C 1
ATOM 737 O O . THR A 1 92 ? -2.948 5.336 -17.092 1.00 85.81 92 THR A O 1
ATOM 740 N N . SER A 1 93 ? -4.500 6.959 -17.251 1.00 83.25 93 SER A N 1
ATOM 741 C CA . SER A 1 93 ? -5.674 6.117 -17.567 1.00 83.25 93 SER A CA 1
ATOM 742 C C . SER A 1 93 ? -5.706 4.727 -16.911 1.00 83.25 93 SER A C 1
ATOM 744 O O . SER A 1 93 ? -5.905 3.719 -17.581 1.00 83.25 93 SER A O 1
ATOM 746 N N . GLY A 1 94 ? -5.526 4.657 -15.591 1.00 83.25 94 GLY A N 1
ATOM 747 C CA . GLY A 1 94 ? -5.720 3.408 -14.853 1.00 83.25 94 GLY A CA 1
ATOM 748 C C . GLY A 1 94 ? -4.481 2.526 -14.688 1.00 83.25 94 GLY A C 1
ATOM 749 O O . GLY A 1 94 ? -4.575 1.569 -13.926 1.00 83.25 94 GLY A O 1
ATOM 750 N N . GLY A 1 95 ? -3.323 2.873 -15.257 1.00 93.00 95 GLY A N 1
ATOM 751 C CA . GLY A 1 95 ? -2.098 2.097 -15.037 1.00 93.00 95 GLY A CA 1
ATOM 752 C C . GLY A 1 95 ? -1.663 2.053 -13.561 1.00 93.00 95 GLY A C 1
ATOM 753 O O . GLY A 1 95 ? -2.030 2.915 -12.752 1.00 93.00 95 GLY A O 1
ATOM 754 N N . ASN A 1 96 ? -0.901 1.019 -13.220 1.00 95.00 96 ASN A N 1
ATOM 755 C CA . ASN A 1 96 ? -0.523 0.640 -11.860 1.00 95.00 96 ASN A CA 1
ATOM 756 C C . ASN A 1 96 ? 1.000 0.461 -11.765 1.00 95.00 96 ASN A C 1
ATOM 758 O O . ASN A 1 96 ? 1.659 0.211 -12.772 1.00 95.00 96 ASN A O 1
ATOM 762 N N . PHE A 1 97 ? 1.559 0.582 -10.562 1.00 95.50 97 PHE A N 1
ATOM 763 C CA . PHE A 1 97 ? 2.976 0.339 -10.307 1.00 95.50 97 PHE A CA 1
ATOM 764 C C . PHE A 1 97 ? 3.166 -1.023 -9.631 1.00 95.50 97 PHE A C 1
ATOM 766 O O . PHE A 1 97 ? 2.746 -1.222 -8.491 1.00 95.50 97 PHE A O 1
ATOM 773 N N . GLY A 1 98 ? 3.774 -1.961 -10.358 1.00 94.88 98 GLY A N 1
ATOM 774 C CA . GLY A 1 98 ? 4.093 -3.301 -9.872 1.00 94.88 98 GLY A CA 1
ATOM 775 C C . GLY A 1 98 ? 5.530 -3.406 -9.359 1.00 94.88 98 GLY A C 1
ATOM 776 O O . GLY A 1 98 ? 6.453 -2.869 -9.972 1.00 94.88 98 GLY A O 1
ATOM 777 N N . VAL A 1 99 ? 5.733 -4.137 -8.263 1.00 96.69 99 VAL A N 1
ATOM 778 C CA . VAL A 1 99 ? 7.056 -4.539 -7.761 1.00 96.69 99 VAL A CA 1
ATOM 779 C C . VAL A 1 99 ? 7.084 -6.062 -7.649 1.00 96.69 99 VAL A C 1
ATOM 781 O O . VAL A 1 99 ? 6.350 -6.640 -6.849 1.00 96.69 99 VAL A O 1
ATOM 784 N N . GLY A 1 100 ? 7.903 -6.721 -8.476 1.00 93.88 100 GLY A N 1
ATOM 785 C CA . GLY A 1 100 ? 7.972 -8.191 -8.537 1.00 93.88 100 GLY A CA 1
ATOM 786 C C . GLY A 1 100 ? 6.748 -8.865 -9.179 1.00 93.88 100 GLY A C 1
ATOM 787 O O . GLY A 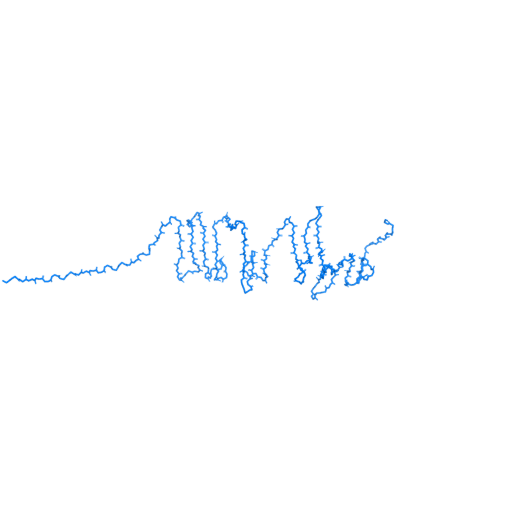1 100 ? 6.554 -10.070 -9.025 1.00 93.88 100 GLY A O 1
ATOM 788 N N . ILE A 1 101 ? 5.909 -8.095 -9.876 1.00 92.19 101 ILE A N 1
ATOM 789 C CA . ILE A 1 101 ? 4.675 -8.546 -10.528 1.00 92.19 101 ILE A CA 1
ATOM 790 C C . ILE A 1 101 ? 4.518 -7.849 -11.882 1.00 92.19 101 ILE A C 1
ATOM 792 O O . ILE A 1 101 ? 4.772 -6.650 -11.990 1.00 92.19 101 ILE A O 1
ATOM 796 N N . THR A 1 102 ? 4.104 -8.592 -12.910 1.00 89.12 102 THR A N 1
ATOM 797 C CA . THR A 1 102 ? 3.941 -8.085 -14.286 1.00 89.12 102 THR A CA 1
ATOM 798 C C . THR A 1 102 ? 2.529 -7.577 -14.576 1.00 89.12 102 THR A C 1
ATOM 800 O O . THR A 1 102 ? 2.356 -6.692 -15.404 1.00 89.12 102 THR A O 1
ATOM 803 N N . SER A 1 103 ? 1.519 -8.064 -13.850 1.00 90.50 103 SER A N 1
ATOM 804 C CA . SER A 1 103 ? 0.114 -7.663 -14.019 1.00 90.50 103 SER A CA 1
ATOM 805 C C . SER A 1 103 ? -0.479 -7.132 -12.702 1.00 90.50 103 SER A C 1
ATOM 807 O O . SER A 1 103 ? -1.278 -7.819 -12.065 1.00 90.50 103 SER A O 1
ATOM 809 N N . PRO A 1 104 ? -0.070 -5.932 -12.247 1.00 94.44 104 PRO A N 1
ATOM 810 C CA . PRO A 1 104 ? -0.529 -5.351 -10.985 1.00 94.44 104 PRO A CA 1
ATOM 811 C C . PRO A 1 104 ? -2.033 -5.031 -10.991 1.00 94.44 104 PRO A C 1
ATOM 813 O O . PRO A 1 104 ? -2.549 -4.376 -11.903 1.00 94.44 104 PRO A O 1
ATOM 816 N N . THR A 1 105 ? -2.733 -5.422 -9.926 1.00 95.25 105 THR A N 1
ATOM 817 C CA . THR A 1 105 ? -4.195 -5.268 -9.770 1.00 95.25 105 THR A CA 1
ATOM 818 C C . THR A 1 105 ? -4.598 -4.061 -8.917 1.00 95.25 105 THR A C 1
ATOM 820 O O . THR A 1 105 ? -5.760 -3.653 -8.919 1.00 95.25 105 THR A O 1
ATOM 823 N N . ALA A 1 106 ? -3.631 -3.438 -8.241 1.00 95.44 106 ALA A N 1
ATOM 824 C CA . ALA A 1 106 ? -3.791 -2.224 -7.445 1.00 95.44 106 ALA A CA 1
ATOM 825 C C . ALA A 1 106 ? -2.774 -1.148 -7.852 1.00 95.44 106 ALA A C 1
ATOM 827 O O . ALA A 1 106 ? -1.763 -1.441 -8.484 1.00 95.44 106 ALA A O 1
ATOM 828 N N . LYS A 1 107 ? -3.019 0.114 -7.467 1.00 94.06 107 LYS A N 1
ATOM 829 C CA . LYS A 1 107 ? -2.162 1.259 -7.844 1.00 94.06 107 LYS A CA 1
ATOM 830 C C . LYS A 1 107 ? -0.695 1.084 -7.462 1.00 94.06 107 LYS A C 1
ATOM 832 O O . LYS A 1 107 ? 0.175 1.505 -8.218 1.00 94.06 107 LYS A O 1
ATOM 837 N N . LEU A 1 108 ? -0.459 0.457 -6.319 1.00 95.94 108 LEU A N 1
ATOM 838 C CA . LEU A 1 108 ? 0.812 -0.127 -5.927 1.00 95.94 108 LEU A CA 1
ATOM 839 C C . LEU A 1 108 ? 0.523 -1.591 -5.595 1.00 95.94 108 LEU A C 1
ATOM 841 O O . LEU A 1 108 ? -0.272 -1.853 -4.692 1.00 95.94 108 LEU A O 1
ATOM 845 N N . ASP A 1 109 ? 1.143 -2.511 -6.325 1.00 97.19 109 ASP A N 1
ATOM 846 C CA . ASP A 1 109 ? 1.002 -3.952 -6.114 1.00 97.19 109 ASP A CA 1
ATOM 847 C C . ASP A 1 109 ? 2.396 -4.563 -5.951 1.00 97.19 109 ASP A C 1
ATOM 849 O O . ASP A 1 109 ? 3.267 -4.398 -6.809 1.00 97.19 109 ASP A O 1
ATOM 853 N N . VAL A 1 110 ? 2.636 -5.203 -4.810 1.00 97.56 110 VAL A N 1
ATOM 854 C CA . VAL A 1 110 ? 3.953 -5.717 -4.429 1.00 97.56 110 VAL A CA 1
ATOM 855 C C . VAL A 1 110 ? 3.830 -7.211 -4.192 1.00 97.56 110 VAL A C 1
ATOM 857 O O . VAL A 1 110 ? 3.225 -7.646 -3.215 1.00 97.56 110 VAL A O 1
ATOM 860 N N . ASN A 1 111 ? 4.457 -7.996 -5.062 1.00 97.50 111 ASN A N 1
ATOM 861 C CA . ASN A 1 111 ? 4.623 -9.428 -4.862 1.00 97.50 111 ASN A CA 1
ATOM 862 C C . ASN A 1 111 ? 5.907 -9.676 -4.059 1.00 97.50 111 ASN A C 1
ATOM 864 O O . ASN A 1 111 ? 6.963 -9.987 -4.611 1.00 97.50 111 ASN A O 1
ATOM 868 N N . GLY A 1 112 ? 5.828 -9.445 -2.749 1.00 97.19 112 GLY A N 1
ATOM 869 C CA . GLY A 1 112 ? 6.958 -9.569 -1.834 1.00 97.19 112 GLY A CA 1
ATOM 870 C C . GLY A 1 112 ? 6.770 -8.788 -0.536 1.00 97.19 112 GLY A C 1
ATOM 871 O O . GLY A 1 112 ? 5.678 -8.321 -0.212 1.00 97.19 112 GLY A O 1
ATOM 872 N N . GLU A 1 113 ? 7.856 -8.646 0.221 1.00 97.06 113 GLU A N 1
ATOM 873 C CA . GLU A 1 113 ? 7.863 -7.911 1.486 1.00 97.06 113 GLU A CA 1
ATOM 874 C C . GLU A 1 113 ? 8.106 -6.410 1.279 1.00 97.06 113 GLU A C 1
ATOM 876 O O . GLU A 1 113 ? 8.966 -5.998 0.499 1.00 97.06 113 GLU A O 1
ATOM 881 N N . ILE A 1 114 ? 7.398 -5.579 2.050 1.00 96.69 114 ILE A N 1
ATOM 882 C CA . ILE A 1 114 ? 7.655 -4.137 2.142 1.00 96.69 114 ILE A CA 1
ATOM 883 C C . ILE A 1 114 ? 8.348 -3.850 3.475 1.00 96.69 114 ILE A C 1
ATOM 885 O O . ILE A 1 114 ? 7.736 -3.937 4.541 1.00 96.69 114 ILE A O 1
ATOM 889 N N . LYS A 1 115 ? 9.620 -3.445 3.424 1.00 96.50 115 LYS A N 1
ATOM 890 C CA . LYS A 1 115 ? 10.373 -2.986 4.598 1.00 96.50 115 LYS A CA 1
ATOM 891 C C . LYS A 1 115 ? 10.313 -1.461 4.719 1.00 96.50 115 LYS A C 1
ATOM 893 O O . LYS A 1 115 ? 10.789 -0.753 3.838 1.00 96.50 115 LYS A O 1
ATOM 898 N N . SER A 1 116 ? 9.797 -0.956 5.842 1.00 95.62 116 SER A N 1
ATOM 899 C CA . SER A 1 116 ? 9.834 0.471 6.203 1.00 95.62 116 SER A CA 1
ATOM 900 C C . SER A 1 116 ? 10.566 0.671 7.531 1.00 95.62 116 SER A C 1
ATOM 902 O O . SER A 1 116 ? 10.292 -0.028 8.503 1.00 95.62 116 SER A O 1
ATOM 904 N N . ASN A 1 117 ? 11.481 1.644 7.583 1.00 93.38 117 ASN A N 1
ATOM 905 C CA . ASN A 1 117 ? 12.250 1.985 8.791 1.00 93.38 117 ASN A CA 1
ATOM 906 C C . ASN A 1 117 ? 11.612 3.114 9.623 1.00 93.38 117 ASN A C 1
ATOM 908 O O . ASN A 1 117 ? 12.196 3.548 10.612 1.00 93.38 117 ASN A O 1
ATOM 912 N N . ALA A 1 118 ? 10.442 3.621 9.222 1.00 91.62 118 ALA A N 1
ATOM 913 C CA . ALA A 1 118 ? 9.767 4.712 9.922 1.00 91.62 118 ALA A CA 1
ATOM 914 C C . ALA A 1 118 ? 8.274 4.425 10.096 1.00 91.62 118 ALA A C 1
ATOM 916 O O . ALA A 1 118 ? 7.835 4.035 11.180 1.00 91.62 118 ALA A O 1
ATOM 917 N N . LEU A 1 119 ? 7.490 4.620 9.036 1.00 94.19 119 LEU A N 1
ATOM 918 C CA . LEU A 1 119 ? 6.043 4.456 9.078 1.00 94.19 119 LEU A CA 1
ATOM 919 C C . LEU A 1 119 ? 5.496 3.884 7.771 1.00 94.19 119 LEU A C 1
ATOM 921 O O . LEU A 1 119 ? 6.081 4.071 6.703 1.00 94.19 119 LEU A O 1
ATOM 925 N N . VAL A 1 120 ? 4.351 3.214 7.874 1.00 96.31 120 VAL A N 1
ATOM 926 C CA . VAL A 1 120 ? 3.445 2.907 6.757 1.00 96.31 120 VAL A CA 1
ATOM 927 C C . VAL A 1 120 ? 2.097 3.511 7.129 1.00 96.31 120 VAL A C 1
ATOM 929 O O . VAL A 1 120 ? 1.516 3.095 8.130 1.00 96.31 120 VAL A O 1
ATOM 932 N N . LYS A 1 121 ? 1.635 4.519 6.379 1.00 94.56 121 LYS A N 1
ATOM 933 C CA . LYS A 1 121 ? 0.436 5.318 6.684 1.00 94.56 121 LYS A CA 1
ATOM 934 C C . LYS A 1 121 ? -0.599 5.216 5.571 1.00 94.56 121 LYS A C 1
ATOM 936 O O . LYS A 1 121 ? -0.261 5.340 4.398 1.00 94.56 121 LYS A O 1
ATOM 941 N N . VAL A 1 122 ? -1.860 5.079 5.970 1.00 94.62 122 VAL A N 1
ATOM 942 C CA . VAL A 1 122 ? -3.040 5.164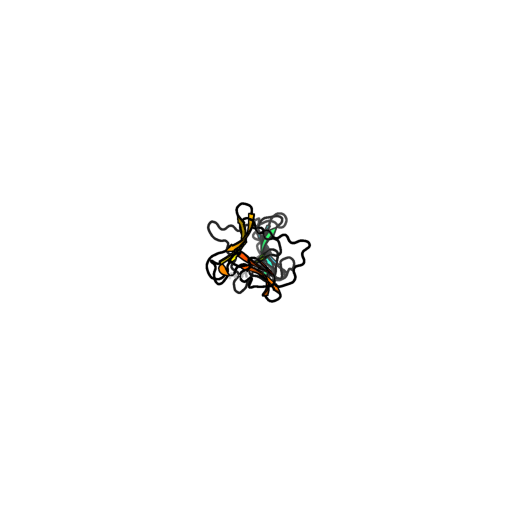 5.109 1.00 94.62 122 VAL A CA 1
ATOM 943 C C . VAL A 1 122 ? -3.903 6.317 5.613 1.00 94.62 122 VAL A C 1
ATOM 945 O O . VAL A 1 122 ? -4.337 6.314 6.764 1.00 94.62 122 VAL A O 1
ATOM 948 N N . ALA A 1 123 ? -4.114 7.324 4.768 1.00 94.56 123 ALA A N 1
ATOM 949 C CA . ALA A 1 123 ? -4.969 8.464 5.083 1.00 94.56 123 ALA A CA 1
ATOM 950 C C . ALA A 1 123 ? -6.432 8.151 4.747 1.00 94.56 123 ALA A C 1
ATOM 952 O O . ALA A 1 123 ? -6.708 7.436 3.782 1.00 94.56 123 ALA A O 1
ATOM 953 N N . ASN A 1 124 ? -7.366 8.716 5.509 1.00 94.25 124 ASN A N 1
ATOM 954 C CA . ASN A 1 124 ? -8.775 8.693 5.141 1.00 94.25 124 ASN A CA 1
ATOM 955 C C . ASN A 1 124 ? -8.962 9.508 3.838 1.00 94.25 124 ASN A C 1
ATOM 957 O O . ASN A 1 124 ? -8.609 10.691 3.820 1.00 94.25 124 ASN A O 1
ATOM 961 N N . PRO A 1 125 ? -9.519 8.914 2.761 1.00 93.62 125 PRO A N 1
ATOM 962 C CA . PRO A 1 125 ? -9.705 9.592 1.475 1.00 93.62 125 PRO A CA 1
ATOM 963 C C . PRO A 1 125 ? -10.548 10.870 1.551 1.00 93.62 125 PRO A C 1
ATOM 965 O O . PRO A 1 125 ? -10.326 11.796 0.777 1.00 93.62 125 PRO A O 1
ATOM 968 N N . GLU A 1 126 ? -11.491 10.934 2.491 1.00 94.62 126 GLU A N 1
ATOM 969 C CA . GLU A 1 126 ? -12.393 12.077 2.676 1.00 94.62 126 GLU A CA 1
ATOM 970 C C . GLU A 1 126 ? -11.894 13.061 3.745 1.00 94.62 126 GLU A C 1
ATOM 972 O O . GLU A 1 126 ? -12.395 14.178 3.856 1.00 94.62 126 GLU A O 1
ATOM 977 N N . ASN A 1 127 ? -10.889 12.669 4.533 1.00 93.81 127 ASN A N 1
ATOM 978 C CA . ASN A 1 127 ? -10.253 13.524 5.528 1.00 93.81 127 ASN A CA 1
ATOM 979 C C . ASN A 1 127 ? -8.776 13.139 5.710 1.00 93.81 127 ASN A C 1
ATOM 981 O O . ASN A 1 127 ? -8.448 12.373 6.616 1.00 93.81 127 ASN A O 1
ATOM 985 N N . PRO A 1 128 ? -7.851 13.704 4.918 1.00 92.69 128 PRO A N 1
ATOM 986 C CA . PRO A 1 128 ? -6.431 13.356 4.993 1.00 92.69 128 PRO A CA 1
ATOM 987 C C . PRO A 1 128 ? -5.759 13.649 6.343 1.00 92.69 128 PRO A C 1
ATOM 989 O O . PRO A 1 128 ? -4.641 13.186 6.590 1.00 92.69 128 PRO A O 1
ATOM 992 N N . MET A 1 129 ? -6.412 14.434 7.211 1.00 92.31 129 MET A N 1
ATOM 993 C CA . MET A 1 129 ? -5.951 14.672 8.577 1.00 92.31 129 MET A CA 1
ATOM 994 C C . MET A 1 129 ? -6.220 13.487 9.502 1.00 92.31 129 MET A C 1
ATOM 996 O O . MET A 1 129 ? -5.560 13.415 10.530 1.00 92.31 129 MET A O 1
ATOM 1000 N N . ALA A 1 130 ? -7.124 12.567 9.152 1.00 94.00 130 ALA A N 1
ATOM 1001 C CA . ALA A 1 130 ? -7.349 11.297 9.838 1.00 94.00 130 ALA A CA 1
ATOM 1002 C C . ALA A 1 130 ? -6.564 10.165 9.159 1.00 94.00 130 ALA A C 1
ATOM 1004 O O . ALA A 1 130 ? -6.603 10.018 7.935 1.00 94.00 130 ALA A O 1
ATOM 1005 N N . ASP A 1 131 ? -5.859 9.345 9.943 1.00 93.44 131 ASP A N 1
ATOM 1006 C CA . ASP A 1 131 ? -5.051 8.255 9.394 1.00 93.44 131 ASP A CA 1
ATOM 1007 C C . ASP A 1 131 ? -4.873 7.052 10.328 1.00 93.44 131 ASP A C 1
ATOM 1009 O O . ASP A 1 131 ? -5.048 7.131 11.549 1.00 93.44 131 ASP A O 1
ATOM 1013 N N . LEU A 1 132 ? -4.502 5.934 9.705 1.00 93.62 132 LEU A N 1
ATOM 1014 C CA . LEU A 1 132 ? -4.044 4.706 10.342 1.00 93.62 132 LEU A CA 1
ATOM 1015 C C . LEU A 1 132 ? -2.597 4.449 9.918 1.00 93.62 132 LEU A C 1
ATOM 1017 O O . LEU A 1 132 ? -2.287 4.483 8.724 1.00 93.62 132 LEU A O 1
ATOM 1021 N N . HIS A 1 133 ? -1.713 4.138 10.867 1.00 94.19 133 HIS A N 1
ATOM 1022 C CA . HIS A 1 133 ? -0.338 3.782 10.527 1.00 94.19 133 HIS A CA 1
ATOM 1023 C C . HIS A 1 133 ? 0.315 2.752 11.453 1.00 94.19 133 HIS A C 1
ATOM 1025 O O . HIS A 1 133 ? 0.074 2.711 12.663 1.00 94.19 133 HIS A O 1
ATOM 1031 N N . LEU A 1 134 ? 1.211 1.958 10.863 1.00 96.00 134 LEU A N 1
ATOM 1032 C CA . LEU A 1 134 ? 2.178 1.112 11.565 1.00 96.00 134 LEU A CA 1
ATOM 1033 C C . LEU A 1 134 ? 3.453 1.927 11.799 1.00 96.00 134 LEU A C 1
ATOM 1035 O O . LEU A 1 134 ? 3.957 2.560 10.870 1.00 96.00 134 LEU A O 1
ATOM 1039 N N . SER A 1 135 ? 3.950 1.966 13.038 1.00 95.94 135 SER A N 1
ATOM 1040 C CA . SER A 1 135 ? 5.137 2.762 13.393 1.00 95.94 135 SER A CA 1
ATOM 1041 C C . SER A 1 135 ? 5.773 2.336 14.716 1.00 95.94 135 SER A C 1
ATOM 1043 O O . SER A 1 135 ? 5.306 1.413 15.385 1.00 95.94 135 SER A O 1
ATOM 1045 N N . TRP A 1 136 ? 6.802 3.084 15.114 1.00 95.44 136 TRP A N 1
ATOM 1046 C CA . TRP A 1 136 ? 7.447 3.015 16.417 1.00 95.44 136 TRP A CA 1
ATOM 1047 C C . TRP A 1 136 ? 7.298 4.344 17.170 1.00 95.44 136 TRP A C 1
ATOM 1049 O O . TRP A 1 136 ? 7.324 5.421 16.572 1.00 95.44 136 TRP A O 1
ATOM 1059 N N . LEU A 1 137 ? 7.156 4.279 18.493 1.00 94.00 137 LEU A N 1
ATOM 1060 C CA . LEU A 1 137 ? 7.339 5.417 19.399 1.00 94.00 137 LEU A CA 1
ATOM 1061 C C . LEU A 1 137 ? 8.103 4.930 20.625 1.00 94.00 137 LEU A C 1
ATOM 1063 O O . LEU A 1 137 ? 7.662 3.978 21.259 1.00 94.00 137 LEU A O 1
ATOM 1067 N N . ASN A 1 138 ? 9.224 5.571 20.963 1.00 95.44 138 ASN A N 1
ATOM 1068 C CA . ASN A 1 138 ? 10.044 5.211 22.127 1.00 95.44 138 ASN A CA 1
ATOM 1069 C C . ASN A 1 138 ? 10.343 3.696 22.191 1.00 95.44 138 ASN A C 1
ATOM 1071 O O . ASN A 1 138 ? 10.093 3.050 23.203 1.00 95.44 138 ASN A O 1
ATOM 1075 N N . ASN A 1 139 ? 10.807 3.116 21.076 1.00 95.12 139 ASN A N 1
ATOM 1076 C CA . ASN A 1 139 ? 11.087 1.678 20.923 1.00 95.12 139 ASN A CA 1
ATOM 1077 C C . ASN A 1 139 ? 9.888 0.739 21.151 1.00 95.12 139 ASN A C 1
ATOM 1079 O O . ASN A 1 139 ? 10.067 -0.459 21.345 1.00 95.12 139 ASN A O 1
ATOM 1083 N N . THR A 1 140 ? 8.663 1.258 21.076 1.00 95.81 140 THR A N 1
ATOM 1084 C CA . THR A 1 140 ? 7.435 0.463 21.143 1.00 95.81 140 THR A CA 1
ATOM 1085 C C . THR A 1 140 ? 6.779 0.417 19.768 1.00 95.81 140 THR A C 1
ATOM 1087 O O . THR A 1 140 ? 6.424 1.463 19.215 1.00 95.81 140 THR A O 1
ATOM 1090 N N . ALA A 1 141 ? 6.620 -0.788 19.216 1.00 96.38 141 ALA A N 1
ATOM 1091 C CA . ALA A 1 141 ? 5.843 -1.005 18.001 1.00 96.38 141 ALA A CA 1
ATOM 1092 C C . ALA A 1 141 ? 4.367 -0.686 18.270 1.00 96.38 141 ALA A C 1
ATOM 1094 O O . ALA A 1 141 ? 3.824 -1.057 19.313 1.00 96.38 141 ALA A O 1
ATOM 1095 N N . ARG A 1 142 ? 3.707 0.005 17.339 1.00 94.50 142 ARG A N 1
ATOM 1096 C CA . ARG A 1 142 ? 2.302 0.394 17.496 1.00 94.50 142 ARG A CA 1
ATOM 1097 C C . ARG A 1 142 ? 1.530 0.372 16.186 1.00 94.50 142 ARG A C 1
ATOM 1099 O O . ARG A 1 142 ? 2.051 0.730 15.128 1.00 94.50 142 ARG A O 1
ATOM 1106 N N . ILE A 1 143 ? 0.244 0.067 16.322 1.00 94.00 143 ILE A N 1
ATOM 1107 C CA . ILE A 1 143 ? -0.801 0.482 15.390 1.00 94.00 143 ILE A CA 1
ATOM 1108 C C . ILE A 1 143 ? -1.372 1.778 15.958 1.00 94.00 143 ILE A C 1
ATOM 1110 O O . ILE A 1 143 ? -1.845 1.795 17.096 1.00 94.00 143 ILE A O 1
ATOM 1114 N N . ARG A 1 144 ? -1.290 2.878 15.210 1.00 91.31 144 ARG A N 1
ATOM 1115 C CA . ARG A 1 144 ? -1.820 4.170 15.648 1.00 91.31 144 ARG A CA 1
ATOM 1116 C C . ARG A 1 144 ? -2.982 4.584 14.766 1.00 91.31 144 ARG A C 1
ATOM 1118 O O . ARG A 1 144 ? -2.841 4.683 13.554 1.00 91.31 144 ARG A O 1
ATOM 1125 N N . ILE A 1 145 ? -4.091 4.878 15.429 1.00 89.56 145 ILE A N 1
ATOM 1126 C CA . ILE A 1 145 ? -5.237 5.596 14.880 1.00 89.56 145 ILE A CA 1
ATOM 1127 C C . ILE A 1 145 ? -5.056 7.037 15.334 1.00 89.56 145 ILE A C 1
ATOM 1129 O O . ILE A 1 145 ? -4.752 7.280 16.509 1.00 89.56 145 ILE A O 1
ATOM 1133 N N . GLY A 1 146 ? -5.156 7.997 14.429 1.00 81.56 146 GLY A N 1
ATOM 1134 C CA . GLY A 1 146 ? -4.906 9.380 14.795 1.00 81.56 146 GLY A CA 1
ATOM 1135 C C . GLY A 1 146 ? -5.519 10.383 13.844 1.00 81.56 146 GLY A C 1
ATOM 1136 O O . GLY A 1 146 ? -6.273 10.039 12.935 1.00 81.56 146 GLY A O 1
ATOM 1137 N N . GLY A 1 147 ? -5.159 11.638 14.098 1.00 86.50 147 GLY A N 1
ATOM 1138 C CA . GLY A 1 147 ? -5.639 12.772 13.335 1.00 86.50 147 GLY A CA 1
ATOM 1139 C C . GLY A 1 147 ? -6.670 13.614 14.059 1.00 86.50 147 GLY A C 1
ATOM 1140 O O . GLY A 1 147 ? -6.827 13.523 15.276 1.00 86.50 147 GLY A O 1
ATOM 1141 N N . SER A 1 148 ? -7.370 14.435 13.286 1.00 87.25 148 SER A N 1
ATOM 1142 C CA . SER A 1 148 ? -8.487 15.263 13.735 1.00 87.25 148 SER A CA 1
ATOM 1143 C C . SER A 1 148 ? -9.680 15.127 12.787 1.00 87.25 148 SER A C 1
ATOM 1145 O O . SER A 1 148 ? -9.520 14.830 11.601 1.00 87.25 148 SER A O 1
ATOM 1147 N N . GLY A 1 149 ? -10.886 15.351 13.314 1.00 86.75 149 GLY A N 1
ATOM 1148 C CA . GLY A 1 149 ? -12.130 15.336 12.544 1.00 86.75 149 GLY A CA 1
ATOM 1149 C C . GLY A 1 149 ? -12.657 13.938 12.202 1.00 86.75 149 GLY A C 1
ATOM 1150 O O . GLY A 1 149 ? -12.245 12.920 12.766 1.00 86.75 149 GLY A O 1
ATOM 1151 N N . VAL A 1 150 ? -13.596 13.904 11.253 1.00 83.19 150 VAL A N 1
ATOM 1152 C CA . VAL A 1 150 ? -14.322 12.695 10.833 1.00 83.19 150 VAL A CA 1
ATOM 1153 C C . VAL A 1 150 ? -13.341 11.596 10.405 1.00 83.19 150 VAL A C 1
ATOM 1155 O O . VAL A 1 150 ? -12.427 11.830 9.615 1.00 83.19 150 VAL A O 1
ATOM 1158 N N . GLY A 1 151 ? -13.508 10.387 10.942 1.00 86.31 151 GLY A N 1
ATOM 1159 C CA . GLY A 1 151 ? -12.599 9.256 10.726 1.00 86.31 151 GLY A CA 1
ATOM 1160 C C . GLY A 1 151 ? -11.620 9.031 11.878 1.00 86.31 151 GLY A C 1
ATOM 1161 O O . GLY A 1 151 ? -11.545 7.909 12.371 1.00 86.31 151 GLY A O 1
ATOM 1162 N N . ALA A 1 152 ? -10.952 10.076 12.384 1.00 84.94 152 ALA A N 1
ATOM 1163 C CA . ALA A 1 152 ? -10.072 9.954 13.556 1.00 84.94 152 ALA A CA 1
ATOM 1164 C C . ALA A 1 152 ? -10.871 9.578 14.820 1.00 84.94 152 ALA A C 1
ATOM 1166 O O . ALA A 1 152 ? -10.404 8.822 15.671 1.00 84.94 152 ALA A O 1
ATOM 1167 N N . GLU A 1 153 ? -12.118 10.049 14.898 1.00 86.12 153 GLU A N 1
ATOM 1168 C CA . GLU A 1 153 ? -13.073 9.735 15.967 1.00 86.12 153 GLU A CA 1
ATOM 1169 C C . GLU A 1 153 ? -13.778 8.375 15.783 1.00 86.12 153 GLU A C 1
ATOM 1171 O O . GLU A 1 153 ? -14.439 7.885 16.695 1.00 86.12 153 GLU A O 1
ATOM 1176 N N . ASN A 1 154 ? -13.613 7.700 14.641 1.00 86.75 154 ASN A N 1
ATOM 1177 C CA . ASN A 1 154 ? -14.328 6.447 14.358 1.00 86.75 154 ASN A CA 1
ATOM 1178 C C . ASN A 1 154 ? -13.605 5.191 14.875 1.00 86.75 154 ASN A C 1
ATOM 1180 O O . ASN A 1 154 ? -14.195 4.100 14.863 1.00 86.75 154 ASN A O 1
ATOM 1184 N N . GLY A 1 155 ? -12.364 5.350 15.352 1.00 90.94 155 GLY A N 1
ATOM 1185 C CA . GLY A 1 155 ? -11.547 4.274 15.906 1.00 90.94 155 GLY A CA 1
ATOM 1186 C C . GLY A 1 155 ? -10.924 3.353 14.847 1.00 90.94 155 GLY A C 1
ATOM 1187 O O . GLY A 1 155 ? -10.648 3.777 13.729 1.00 90.94 155 GLY A O 1
ATOM 1188 N N . LEU A 1 156 ? -10.690 2.090 15.213 1.00 94.44 156 LEU A N 1
ATOM 1189 C CA . LEU A 1 156 ? -10.209 1.014 14.338 1.00 94.44 156 LEU A CA 1
ATOM 1190 C C . LEU A 1 156 ? -11.187 -0.148 14.374 1.00 94.44 156 LEU A C 1
ATOM 1192 O O . LEU A 1 156 ? -11.588 -0.592 15.449 1.00 94.44 156 LEU A O 1
ATOM 1196 N N . ASP A 1 157 ? -11.521 -0.661 13.197 1.00 95.31 157 ASP A N 1
ATOM 1197 C CA . ASP A 1 157 ? -12.405 -1.804 13.031 1.00 95.31 157 ASP A CA 1
ATOM 1198 C C . ASP A 1 157 ? -11.646 -2.953 12.364 1.00 95.31 157 ASP A C 1
ATOM 1200 O O . ASP A 1 157 ? -11.017 -2.775 11.321 1.00 95.31 157 ASP A O 1
ATOM 1204 N N . ILE A 1 158 ? -11.691 -4.125 12.985 1.00 96.88 158 ILE A N 1
ATOM 1205 C CA . ILE A 1 158 ? -11.175 -5.377 12.443 1.00 96.88 158 ILE A CA 1
ATOM 1206 C C . ILE A 1 158 ? -12.383 -6.140 11.920 1.00 96.88 158 ILE A C 1
ATOM 1208 O O . ILE A 1 158 ? -13.247 -6.546 12.699 1.00 96.88 158 ILE A O 1
ATOM 1212 N N . GLN A 1 159 ? -12.442 -6.322 10.604 1.00 97.56 159 GLN A N 1
ATOM 1213 C CA . GLN A 1 159 ? -13.612 -6.859 9.916 1.00 97.56 159 GLN A CA 1
ATOM 1214 C C . GLN A 1 159 ? -13.331 -8.215 9.260 1.00 97.56 159 GLN A C 1
ATOM 1216 O O . GLN A 1 159 ? -12.191 -8.536 8.923 1.00 97.56 159 GLN A O 1
ATOM 1221 N N . SER A 1 160 ? -14.385 -9.005 9.065 1.00 97.19 160 SER A N 1
ATOM 1222 C CA . SER A 1 160 ? -14.391 -10.183 8.195 1.00 97.19 160 SER A CA 1
ATOM 1223 C C . SER A 1 160 ? -15.101 -9.884 6.868 1.00 97.19 160 SER A C 1
ATOM 1225 O O . SER A 1 160 ? -15.410 -8.736 6.536 1.00 97.19 160 SER A O 1
ATOM 1227 N N . VAL A 1 161 ? -15.349 -10.940 6.089 1.00 96.31 161 VAL A N 1
ATOM 1228 C CA . VAL A 1 161 ? -16.099 -10.881 4.832 1.00 96.31 161 VAL A CA 1
ATOM 1229 C C . VAL A 1 161 ? -17.432 -10.141 4.995 1.00 96.31 161 VAL A C 1
ATOM 1231 O O . VAL A 1 161 ? -18.130 -10.291 5.995 1.00 96.31 161 VAL A O 1
ATOM 1234 N N . GLY A 1 162 ? -17.788 -9.327 3.998 1.00 96.25 162 GLY A N 1
ATOM 1235 C CA . GLY A 1 162 ? -19.037 -8.560 4.014 1.00 96.25 162 GLY A CA 1
ATOM 1236 C C . GLY A 1 162 ? -19.057 -7.380 4.994 1.00 96.25 162 GLY A C 1
ATOM 1237 O O . GLY A 1 162 ? -20.137 -6.979 5.417 1.00 96.25 162 GLY A O 1
ATOM 1238 N N . ASN A 1 163 ? -17.894 -6.821 5.353 1.00 95.12 163 ASN A N 1
ATOM 1239 C CA . ASN A 1 163 ? -17.751 -5.682 6.277 1.00 95.12 163 ASN A CA 1
ATOM 1240 C C . ASN A 1 163 ? -18.304 -5.954 7.691 1.00 95.12 163 ASN A C 1
ATOM 1242 O O . ASN A 1 163 ? -18.705 -5.032 8.404 1.00 95.12 163 ASN A O 1
ATOM 1246 N N . GLN A 1 164 ? -18.349 -7.219 8.114 1.00 95.38 164 GLN A N 1
ATOM 1247 C CA . GLN A 1 164 ? -18.785 -7.574 9.460 1.00 95.38 164 GLN A CA 1
ATOM 1248 C C . GLN A 1 164 ? -17.685 -7.231 10.472 1.00 95.38 164 GLN A C 1
ATOM 1250 O O . GLN A 1 164 ? -16.591 -7.787 10.418 1.00 95.38 164 GLN A O 1
ATOM 1255 N N . SER A 1 165 ? -17.991 -6.361 11.438 1.00 96.56 165 SER A N 1
ATOM 1256 C CA . SER A 1 165 ? -17.081 -6.038 12.545 1.00 96.56 165 SER A CA 1
ATOM 1257 C C . SER A 1 165 ? -16.891 -7.242 13.476 1.00 96.56 165 SER A C 1
ATOM 1259 O O . SER A 1 165 ? -17.856 -7.780 14.026 1.00 96.56 165 SER A O 1
ATOM 1261 N N . LEU A 1 166 ? -15.637 -7.667 13.650 1.00 97.81 166 LEU A N 1
ATOM 1262 C CA . LEU A 1 166 ? -15.220 -8.707 14.594 1.00 97.81 166 LEU A CA 1
ATOM 1263 C C . LEU A 1 166 ? -14.753 -8.094 15.915 1.00 97.81 166 LEU A C 1
ATOM 1265 O O . LEU A 1 166 ? -15.160 -8.540 16.989 1.00 97.81 166 LEU A O 1
ATOM 1269 N N . MET A 1 167 ? -13.899 -7.074 15.831 1.00 98.06 167 MET A N 1
ATOM 1270 C CA . MET A 1 167 ? -13.386 -6.324 16.971 1.00 98.06 167 MET A CA 1
ATOM 1271 C C . MET A 1 167 ? -13.274 -4.856 16.593 1.00 98.06 167 MET A C 1
ATOM 1273 O O . MET A 1 167 ? -12.675 -4.519 15.576 1.00 98.06 167 MET A O 1
ATOM 1277 N N . ARG A 1 168 ? -13.776 -3.978 17.455 1.00 95.88 168 ARG A N 1
ATOM 1278 C CA . ARG A 1 168 ? -13.694 -2.535 17.260 1.00 95.88 168 ARG A CA 1
ATOM 1279 C C . ARG A 1 168 ? -13.057 -1.863 18.460 1.00 95.88 168 ARG A C 1
ATOM 1281 O O . ARG A 1 168 ? -13.494 -2.072 19.586 1.00 95.88 168 ARG A O 1
ATOM 1288 N N . ILE A 1 169 ? -12.058 -1.026 18.215 1.00 95.44 169 ILE A N 1
ATOM 1289 C CA . ILE A 1 169 ? -11.492 -0.105 19.201 1.00 95.44 169 ILE A CA 1
ATOM 1290 C C . ILE A 1 169 ? -12.054 1.272 18.878 1.00 95.44 169 ILE A C 1
ATOM 1292 O O . ILE A 1 169 ? -11.776 1.810 17.812 1.00 95.44 169 ILE A O 1
ATOM 1296 N N . LEU A 1 170 ? -12.849 1.849 19.772 1.00 92.38 170 LEU A N 1
ATOM 1297 C CA . LEU A 1 170 ? -13.385 3.197 19.606 1.00 92.38 170 LEU A CA 1
ATOM 1298 C C . LEU A 1 170 ? -12.334 4.260 19.945 1.00 92.38 170 LEU A C 1
ATOM 1300 O O . LEU A 1 170 ? -11.400 4.011 20.705 1.00 92.38 170 LEU A O 1
ATOM 1304 N N . HIS A 1 171 ? -12.526 5.482 19.444 1.00 88.62 171 HIS A N 1
ATOM 1305 C CA . HIS A 1 171 ? -11.633 6.615 19.730 1.00 88.62 171 HIS A CA 1
ATOM 1306 C C . HIS A 1 171 ? -11.489 6.926 21.231 1.00 88.62 171 HIS A C 1
ATOM 1308 O O . HIS A 1 171 ? -10.463 7.439 21.667 1.00 88.62 171 HIS A O 1
ATOM 1314 N N . ASN A 1 172 ? -12.497 6.582 22.038 1.00 89.62 172 ASN A N 1
ATOM 1315 C CA . ASN A 1 172 ? -12.491 6.746 23.494 1.00 89.62 172 ASN A CA 1
ATOM 1316 C C . ASN A 1 172 ? -11.790 5.589 24.250 1.00 89.62 172 ASN A C 1
ATOM 1318 O O . ASN A 1 172 ? -11.862 5.506 25.484 1.00 89.62 172 ASN A O 1
ATOM 1322 N N . GLY A 1 173 ? -11.153 4.673 23.515 1.00 92.69 173 GLY A N 1
ATOM 1323 C CA . GLY A 1 173 ? -10.408 3.528 24.034 1.00 92.69 173 GLY A CA 1
ATOM 1324 C C . GLY A 1 173 ? -11.261 2.330 24.456 1.00 92.69 173 GLY A C 1
ATOM 1325 O O . GLY A 1 173 ? -10.721 1.399 25.043 1.00 92.69 173 GLY A O 1
ATOM 1326 N N . SER A 1 174 ? -12.573 2.341 24.207 1.00 96.81 174 SER A N 1
ATOM 1327 C CA . SER A 1 174 ? -13.440 1.190 24.503 1.00 96.81 174 SER A CA 1
ATOM 1328 C C . SER A 1 174 ? -13.330 0.135 23.405 1.00 96.81 174 SER A C 1
ATOM 1330 O O . SER A 1 174 ? -13.214 0.473 22.227 1.00 96.81 174 SER A O 1
ATOM 1332 N N . ILE A 1 175 ? -13.391 -1.138 23.785 1.00 97.94 175 ILE A N 1
ATOM 1333 C CA . ILE A 1 175 ? -13.238 -2.281 22.886 1.00 97.94 175 ILE A CA 1
ATOM 1334 C C . ILE A 1 175 ? -14.555 -3.057 22.816 1.00 97.94 175 ILE A C 1
ATOM 1336 O O . ILE A 1 175 ? -15.111 -3.445 23.841 1.00 97.94 175 ILE A O 1
ATOM 1340 N N . GLY A 1 176 ? -15.043 -3.306 21.606 1.00 98.06 176 GLY A N 1
ATOM 1341 C CA . GLY A 1 176 ? -16.139 -4.230 21.326 1.00 98.06 176 GLY A CA 1
ATOM 1342 C C . GLY A 1 176 ? -15.620 -5.482 20.626 1.00 98.06 176 GLY A C 1
ATOM 1343 O O . GLY A 1 176 ? -14.817 -5.368 19.706 1.00 98.06 176 GLY A O 1
ATOM 1344 N N . ILE A 1 177 ? -16.073 -6.666 21.036 1.00 98.44 177 ILE A N 1
ATOM 1345 C CA . ILE A 1 177 ? -15.839 -7.943 20.343 1.00 98.44 177 ILE A CA 1
ATOM 1346 C C . ILE A 1 177 ? -17.207 -8.520 19.971 1.00 98.44 177 ILE A C 1
ATOM 1348 O O . ILE A 1 177 ? -18.044 -8.750 20.845 1.00 98.44 177 ILE A O 1
ATOM 1352 N N . GLY A 1 178 ? -17.468 -8.697 18.675 1.00 97.06 178 GLY A N 1
ATOM 1353 C CA . GLY A 1 178 ? -18.788 -9.079 18.149 1.00 97.06 178 GLY A CA 1
ATOM 1354 C C . GLY A 1 178 ? -19.870 -7.993 18.283 1.00 97.06 178 GLY A C 1
ATOM 1355 O O . GLY A 1 178 ? -21.051 -8.257 18.060 1.00 97.06 178 GLY A O 1
ATOM 1356 N N . THR A 1 179 ? -19.491 -6.773 18.673 1.00 96.00 179 THR A N 1
ATOM 1357 C CA . THR A 1 179 ? -20.372 -5.602 18.756 1.00 96.00 179 THR A CA 1
ATOM 1358 C C . THR A 1 179 ? -19.614 -4.344 18.350 1.00 96.00 179 THR A C 1
ATOM 1360 O O . THR A 1 179 ? -18.456 -4.158 18.721 1.00 96.00 179 THR A O 1
ATOM 1363 N N . THR A 1 180 ? -20.279 -3.455 17.616 1.00 95.81 180 THR A N 1
ATOM 1364 C CA . THR A 1 180 ? -19.760 -2.124 17.268 1.00 95.81 180 THR A CA 1
ATOM 1365 C C . THR A 1 180 ? -20.078 -1.071 18.326 1.00 95.81 180 THR A C 1
ATOM 1367 O O . THR A 1 180 ? -19.499 0.014 18.292 1.00 95.81 180 THR A O 1
ATOM 1370 N N . ASN A 1 181 ? -20.969 -1.382 19.274 1.00 95.00 181 ASN A N 1
ATOM 1371 C CA . ASN A 1 181 ? -21.376 -0.492 20.354 1.00 95.00 181 ASN A CA 1
ATOM 1372 C C . ASN A 1 181 ? -21.069 -1.136 21.717 1.00 95.00 181 ASN A C 1
ATOM 1374 O O . ASN A 1 181 ? -21.872 -1.927 22.220 1.00 95.00 181 ASN A O 1
ATOM 1378 N N . PRO A 1 182 ? -19.924 -0.799 22.334 1.00 96.50 182 PRO A N 1
ATOM 1379 C CA . PRO A 1 182 ? -19.587 -1.227 23.686 1.00 96.50 182 PRO A CA 1
ATOM 1380 C C . PRO A 1 182 ? -20.413 -0.544 24.786 1.00 96.50 182 PRO A C 1
ATOM 1382 O O . PRO A 1 182 ? -20.291 -0.913 25.952 1.00 96.50 182 PRO A O 1
ATOM 1385 N N . GLY A 1 183 ? -21.244 0.452 24.458 1.00 95.06 183 GLY A N 1
ATOM 1386 C CA . GLY A 1 183 ? -22.001 1.228 25.436 1.00 95.06 183 GLY A CA 1
ATOM 1387 C C . GLY A 1 183 ? -21.084 1.931 26.437 1.00 95.06 183 GLY A C 1
ATOM 1388 O O . GLY A 1 183 ? -20.136 2.617 26.061 1.00 95.06 183 GLY A O 1
ATOM 1389 N N . THR A 1 184 ? -21.366 1.754 27.726 1.00 96.50 184 THR A N 1
ATOM 1390 C CA . THR A 1 184 ? -20.574 2.317 28.832 1.00 96.50 184 THR A CA 1
ATOM 1391 C C . THR A 1 184 ? -19.392 1.436 29.248 1.00 96.50 184 THR A C 1
ATOM 1393 O O . THR A 1 184 ? -18.647 1.804 30.155 1.00 96.50 184 THR A O 1
ATOM 1396 N N . TRP A 1 185 ? -19.214 0.264 28.632 1.00 97.12 185 TRP A N 1
ATOM 1397 C CA . TRP A 1 185 ? -18.186 -0.701 29.016 1.00 97.12 185 TRP A CA 1
ATOM 1398 C C . TRP A 1 185 ? -16.866 -0.416 28.302 1.00 97.12 185 TRP A C 1
ATOM 1400 O O . TRP A 1 185 ? -16.835 -0.187 27.094 1.00 97.12 185 TRP A O 1
ATOM 1410 N N . LYS A 1 186 ? -15.744 -0.507 29.028 1.00 96.88 186 LYS A N 1
ATOM 1411 C CA . LYS A 1 186 ? -14.411 -0.453 28.403 1.00 96.88 186 LYS A CA 1
ATOM 1412 C C . LYS A 1 186 ? -14.110 -1.680 27.547 1.00 96.88 186 LYS A C 1
ATOM 1414 O O . LYS A 1 186 ? -13.388 -1.555 26.565 1.00 96.88 186 LYS A O 1
ATOM 1419 N N . LEU A 1 187 ? -14.685 -2.828 27.890 1.00 98.00 187 LEU A N 1
ATOM 1420 C CA . LEU A 1 187 ? -14.676 -4.039 27.079 1.00 98.00 187 LEU A CA 1
ATOM 1421 C C . LEU A 1 187 ? -16.095 -4.612 27.048 1.00 98.00 187 LEU A C 1
ATOM 1423 O O . LEU A 1 187 ? -16.631 -4.966 28.096 1.00 98.00 187 LEU A O 1
ATOM 1427 N N . ALA A 1 188 ? -16.685 -4.719 25.862 1.00 98.25 188 ALA A N 1
ATOM 1428 C CA . ALA A 1 188 ? -17.965 -5.381 25.640 1.00 98.25 188 ALA A CA 1
ATOM 1429 C C . ALA A 1 188 ? -17.777 -6.573 24.701 1.00 98.25 188 ALA A C 1
ATOM 1431 O O . ALA A 1 188 ? -17.191 -6.437 23.628 1.00 98.25 188 ALA A O 1
ATOM 1432 N N . VAL A 1 189 ? -18.306 -7.732 25.085 1.00 98.12 189 VAL A N 1
ATOM 1433 C CA . VAL A 1 189 ? -18.285 -8.940 24.256 1.00 98.12 189 VAL A CA 1
ATOM 1434 C C . VAL A 1 189 ? -19.719 -9.375 24.001 1.00 98.12 189 VAL A C 1
ATOM 1436 O O . VAL A 1 189 ? -20.457 -9.663 24.939 1.00 98.12 189 VAL A O 1
ATOM 1439 N N . ASN A 1 190 ? -20.113 -9.422 22.732 1.00 97.06 190 ASN A N 1
ATOM 1440 C CA . ASN A 1 190 ? -21.407 -9.939 22.306 1.00 97.06 190 ASN A CA 1
ATOM 1441 C C . ASN A 1 190 ? -21.239 -11.380 21.813 1.00 97.06 190 ASN A C 1
ATOM 1443 O O . ASN A 1 190 ? -21.060 -11.641 20.624 1.00 97.06 190 ASN A O 1
ATOM 1447 N N . GLY A 1 191 ? -21.219 -12.310 22.763 1.00 96.50 191 GLY A N 1
ATOM 1448 C CA . GLY A 1 191 ? -20.999 -13.728 22.514 1.00 96.50 191 GLY A CA 1
ATOM 1449 C C . GLY A 1 191 ? -20.499 -14.452 23.759 1.00 96.50 191 GLY A C 1
ATOM 1450 O O . GLY A 1 191 ? -20.304 -13.853 24.817 1.00 96.50 191 GLY A O 1
ATOM 1451 N N . ASN A 1 192 ? -20.281 -15.758 23.631 1.00 96.69 192 ASN A N 1
ATOM 1452 C CA . ASN A 1 192 ? -19.793 -16.581 24.733 1.00 96.69 192 ASN A CA 1
ATOM 1453 C C . ASN A 1 192 ? -18.294 -16.355 24.965 1.00 96.69 192 ASN A C 1
ATOM 1455 O O . ASN A 1 192 ? -17.493 -16.448 24.034 1.00 96.69 192 ASN A O 1
ATOM 1459 N N . ILE A 1 193 ? -17.907 -16.153 26.224 1.00 97.25 193 ILE A N 1
ATOM 1460 C CA . ILE A 1 193 ? -16.506 -16.127 26.652 1.00 97.25 193 ILE A CA 1
ATOM 1461 C C . ILE A 1 193 ? -16.197 -17.468 27.317 1.00 97.25 193 ILE A C 1
ATOM 1463 O O . ILE A 1 193 ? -16.752 -17.790 28.366 1.00 97.25 193 ILE A O 1
ATOM 1467 N N . ARG A 1 194 ? -15.292 -18.255 26.729 1.00 96.94 194 ARG A N 1
ATOM 1468 C CA . ARG A 1 194 ? -14.725 -19.432 27.395 1.00 96.94 194 ARG A CA 1
ATOM 1469 C C . ARG A 1 194 ? -13.416 -19.028 28.059 1.00 96.94 194 ARG A C 1
ATOM 1471 O O . ARG A 1 194 ? -12.451 -18.718 27.369 1.00 96.94 194 ARG A O 1
ATOM 1478 N N . ALA A 1 195 ? -13.376 -19.082 29.383 1.00 96.81 195 ALA A N 1
ATOM 1479 C CA . ALA A 1 195 ? -12.175 -18.808 30.158 1.00 96.81 195 ALA A CA 1
ATOM 1480 C C . ALA A 1 195 ? -11.782 -20.040 30.975 1.00 96.81 195 ALA A C 1
ATOM 1482 O O . ALA A 1 195 ? -12.641 -20.755 31.489 1.00 96.81 195 ALA A O 1
ATOM 1483 N N . LYS A 1 196 ? -10.475 -20.286 31.092 1.00 97.62 196 LYS A N 1
ATOM 1484 C CA . LYS A 1 196 ? -9.946 -21.241 32.074 1.00 97.62 196 LYS A CA 1
ATOM 1485 C C . LYS A 1 196 ? -9.994 -20.643 33.486 1.00 97.62 196 LYS A C 1
ATOM 1487 O O . LYS A 1 196 ? -10.270 -21.360 34.436 1.00 97.62 196 LYS A O 1
ATOM 1492 N N . GLU A 1 197 ? -9.747 -19.339 33.590 1.00 97.19 197 GLU A N 1
ATOM 1493 C CA . GLU A 1 197 ? -9.752 -18.553 34.822 1.00 97.19 197 GLU A CA 1
ATOM 1494 C C . GLU A 1 197 ? -10.087 -17.092 34.485 1.00 97.19 197 GLU A C 1
ATOM 1496 O O . GLU A 1 197 ? -9.702 -16.603 33.420 1.00 97.19 197 GLU A O 1
ATOM 1501 N N . ILE A 1 198 ? -10.803 -16.405 35.379 1.00 95.62 198 ILE A N 1
ATOM 1502 C CA . ILE A 1 198 ? -11.047 -14.959 35.315 1.00 95.62 198 ILE A CA 1
ATOM 1503 C C . ILE A 1 198 ? -10.694 -14.377 36.682 1.00 95.62 198 ILE A C 1
ATOM 1505 O O . ILE A 1 198 ? -11.315 -14.732 37.682 1.00 95.62 198 ILE A O 1
ATOM 1509 N N . LYS A 1 199 ? -9.727 -13.458 36.714 1.00 93.69 199 LYS A N 1
ATOM 1510 C CA . LYS A 1 199 ? -9.401 -12.658 37.896 1.00 93.69 199 LYS A CA 1
ATOM 1511 C C . LYS A 1 199 ? -9.910 -11.236 37.682 1.00 93.69 199 LYS A C 1
ATOM 1513 O O . LYS A 1 199 ? -9.552 -10.606 36.690 1.00 93.69 199 LYS A O 1
ATOM 1518 N N . VAL A 1 200 ? -10.742 -10.745 38.596 1.00 93.75 200 VAL A N 1
ATOM 1519 C CA . VAL A 1 200 ? -11.255 -9.368 38.577 1.00 93.75 200 VAL A CA 1
ATOM 1520 C C . VAL A 1 200 ? -10.751 -8.659 39.824 1.00 93.75 200 VAL A C 1
ATOM 1522 O O . VAL A 1 200 ? -11.047 -9.083 40.938 1.00 93.75 200 VAL A O 1
ATOM 1525 N N . GLU A 1 201 ? -9.991 -7.587 39.630 1.00 92.94 201 GLU A N 1
ATOM 1526 C CA . GLU A 1 201 ? -9.458 -6.751 40.705 1.00 92.94 201 GLU A CA 1
ATOM 1527 C C . GLU A 1 201 ? -9.984 -5.328 40.544 1.00 92.94 201 GLU A C 1
ATOM 1529 O O . GLU A 1 201 ? -9.925 -4.748 39.458 1.00 92.94 201 GLU A O 1
ATOM 1534 N N . THR A 1 202 ? -10.506 -4.765 41.629 1.00 91.62 202 THR A N 1
ATOM 1535 C CA . THR A 1 202 ? -11.076 -3.409 41.654 1.00 91.62 202 THR A CA 1
ATOM 1536 C C . THR A 1 202 ? -10.189 -2.401 42.386 1.00 91.62 202 THR A C 1
ATOM 1538 O O . THR A 1 202 ? -10.551 -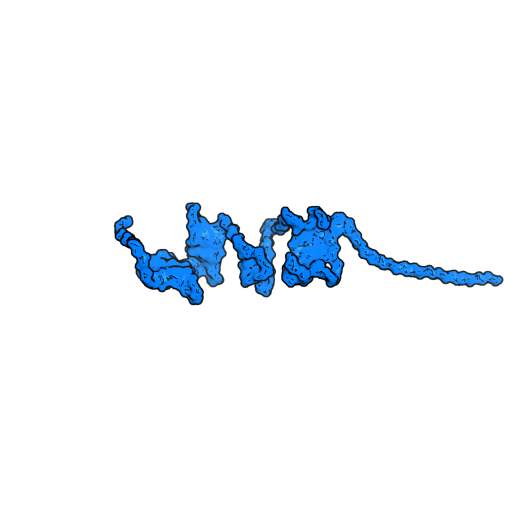1.233 42.461 1.00 91.62 202 THR A O 1
ATOM 1541 N N . GLY A 1 203 ? -9.054 -2.836 42.944 1.00 84.12 203 GLY A N 1
ATOM 1542 C CA . GLY A 1 203 ? -8.086 -1.985 43.638 1.00 84.12 203 GLY A CA 1
ATOM 1543 C C . GLY A 1 203 ? -6.826 -1.816 42.799 1.00 84.12 203 GLY A C 1
ATOM 1544 O O . GLY A 1 203 ? -5.971 -2.697 42.824 1.00 84.12 203 GLY A O 1
ATOM 1545 N N . TRP A 1 204 ? -6.760 -0.718 42.050 1.00 67.50 204 TRP A N 1
ATOM 1546 C CA . TRP A 1 204 ? -5.616 -0.292 41.240 1.00 67.50 204 TRP A CA 1
ATOM 1547 C C . TRP A 1 204 ? -4.975 0.936 41.879 1.00 67.50 204 TRP A C 1
ATOM 1549 O O . TRP A 1 204 ? -5.746 1.773 42.406 1.00 67.50 204 TRP A O 1
#

Organism: Sinomicrobium pectinilyticum (NCBI:txid1084421)

Foldseek 3Di:
DDDDDDDDDPPPPPPPPPPPPPPPPVFWDWDDDDPDQKTWTWGHDPPDWIWTWMAGADPPVVARGRDIDTDIDDPDDDDDDDPPDDDDDDDPDDDADEDPDRDAPDNYHYPDDDDDPAKDWDADPVGNQWIWMFGDDPNDTDTDTDGDDDNSQQFDFDADPPRQGQWGQGNVQAIEGNDSDQDPHSYHYDDDDDDPDDDDDPDD

pLDDT: mean 85.87, std 16.25, range [38.41, 98.44]

Secondary structure (DSSP, 8-state):
-------------------------TTEEEE--TT-SEEEEEEEETTTEEEEEEEESS-TTS-SSSEEEEEE-SS-------SSS-------TT--EEES-SS-SSSEEESS----SSEEEEEETTEEEEEEEEEEETTEEEEEEE-SSTTGGG-EEEEEGGGEEEEEE-TTS-EEES-S--TT-SEEE-S----S--------

Radius of gyration: 34.04 Å; chains: 1; bounding box: 60×39×138 Å